Protein AF-A0AAU9LHQ3-F1 (afdb_monomer_lite)

Structure (mmCIF, N/CA/C/O backbone):
data_AF-A0AAU9LHQ3-F1
#
_entry.id   AF-A0AAU9LHQ3-F1
#
loop_
_atom_site.group_PDB
_atom_site.id
_atom_site.type_symbol
_atom_site.label_atom_id
_atom_site.label_alt_id
_atom_site.label_comp_id
_atom_site.label_asym_id
_atom_site.label_entity_id
_atom_site.label_seq_id
_atom_site.pdbx_PDB_ins_code
_atom_site.Cartn_x
_atom_site.Cartn_y
_atom_site.Cartn_z
_atom_site.occupancy
_atom_site.B_iso_or_equiv
_atom_site.auth_seq_id
_atom_site.auth_comp_id
_atom_site.auth_asym_id
_atom_site.auth_atom_id
_atom_site.pdbx_PDB_model_num
ATOM 1 N N . MET A 1 1 ? -13.617 -13.201 -2.221 1.00 74.00 1 MET A N 1
ATOM 2 C CA . MET A 1 1 ? -12.780 -12.880 -1.039 1.00 74.00 1 MET A CA 1
ATOM 3 C C . MET A 1 1 ? -13.568 -12.888 0.263 1.00 74.00 1 MET A C 1
ATOM 5 O O . MET A 1 1 ? -13.198 -13.655 1.134 1.00 74.00 1 MET A O 1
ATOM 9 N N . ARG A 1 2 ? -14.666 -12.134 0.397 1.00 79.12 2 ARG A N 1
ATOM 10 C CA . ARG A 1 2 ? -15.452 -12.050 1.650 1.00 79.12 2 ARG A CA 1
ATOM 11 C C . ARG A 1 2 ? -16.021 -13.373 2.177 1.00 79.12 2 ARG A C 1
ATOM 13 O O . ARG A 1 2 ? -16.150 -13.532 3.378 1.00 79.12 2 ARG A O 1
ATOM 20 N N . ILE A 1 3 ? -16.312 -14.329 1.291 1.00 79.19 3 ILE A N 1
ATOM 21 C CA . ILE A 1 3 ? -16.725 -15.694 1.676 1.00 79.19 3 ILE A CA 1
ATOM 22 C C . ILE A 1 3 ? -15.559 -16.485 2.298 1.00 79.19 3 ILE A C 1
ATOM 24 O O . ILE A 1 3 ? -15.772 -17.372 3.112 1.00 79.19 3 ILE A O 1
ATOM 28 N N . LEU A 1 4 ? -14.321 -16.175 1.902 1.00 79.44 4 LEU A N 1
ATOM 29 C CA . LEU A 1 4 ? -13.123 -16.931 2.279 1.00 79.44 4 LEU A CA 1
ATOM 30 C C . LEU A 1 4 ? -12.410 -16.343 3.498 1.00 79.44 4 LEU A C 1
ATO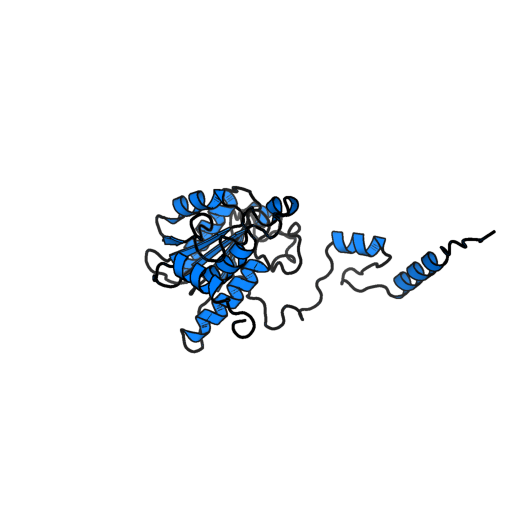M 32 O O . LEU A 1 4 ? -11.716 -17.066 4.204 1.00 79.44 4 LEU A O 1
ATOM 36 N N . ILE A 1 5 ? -12.510 -15.027 3.698 1.00 84.25 5 ILE A N 1
ATOM 37 C CA . ILE A 1 5 ? -11.730 -14.298 4.696 1.00 84.25 5 ILE A CA 1
ATOM 38 C C . ILE A 1 5 ? -12.644 -13.323 5.434 1.00 84.25 5 ILE A C 1
ATOM 40 O O . ILE A 1 5 ? -13.205 -12.408 4.831 1.00 84.25 5 ILE A O 1
ATOM 44 N N . SER A 1 6 ? -12.720 -13.489 6.751 1.00 89.31 6 SER A N 1
ATOM 45 C CA . SER A 1 6 ? -13.418 -12.606 7.684 1.00 89.31 6 SER A CA 1
ATOM 46 C C . SER A 1 6 ? -12.544 -12.357 8.918 1.00 89.31 6 SER A C 1
ATOM 48 O O . SER A 1 6 ? -11.803 -13.260 9.322 1.00 89.31 6 SER A O 1
ATOM 50 N N . PRO A 1 7 ? -12.600 -11.161 9.528 1.00 93.19 7 PRO A N 1
ATOM 51 C CA . PRO A 1 7 ? -11.847 -10.893 10.744 1.00 93.19 7 PRO A CA 1
ATOM 52 C C . PRO A 1 7 ? -12.415 -11.708 11.907 1.00 93.19 7 PRO A C 1
ATOM 54 O O . PRO A 1 7 ? -13.614 -11.984 11.967 1.00 93.19 7 PRO A O 1
ATOM 57 N N . THR A 1 8 ? -11.557 -12.063 12.859 1.00 93.56 8 THR A N 1
ATOM 58 C CA . THR A 1 8 ? -12.021 -12.497 14.181 1.00 93.56 8 THR A CA 1
ATOM 59 C C . THR A 1 8 ? -12.572 -11.298 14.948 1.00 93.56 8 THR A C 1
ATOM 61 O O . THR A 1 8 ? -12.241 -10.152 14.634 1.00 93.56 8 THR A O 1
ATOM 64 N N . GLU A 1 9 ? -13.359 -11.544 15.996 1.00 94.50 9 GLU A N 1
ATOM 65 C CA . GLU A 1 9 ? -13.943 -10.459 16.795 1.00 94.50 9 GLU A CA 1
ATOM 66 C C . GLU A 1 9 ? -12.871 -9.528 17.388 1.00 94.50 9 GLU A C 1
ATOM 68 O O . GLU A 1 9 ? -13.009 -8.312 17.338 1.00 94.50 9 GLU A O 1
ATOM 73 N N . LYS A 1 10 ? -11.733 -10.077 17.834 1.00 93.00 10 LYS A N 1
ATOM 74 C CA . LYS A 1 10 ? -10.612 -9.282 18.369 1.00 93.00 10 LYS A CA 1
ATOM 75 C C . LYS A 1 10 ? -10.002 -8.345 17.325 1.00 93.00 10 LYS A C 1
ATOM 77 O O . LYS A 1 10 ? -9.692 -7.196 17.614 1.00 93.00 10 LYS A O 1
ATOM 82 N N . VAL A 1 11 ? -9.830 -8.836 16.096 1.00 94.62 11 VAL A N 1
ATOM 83 C CA . VAL A 1 11 ? -9.301 -8.023 14.991 1.00 94.62 11 VAL A CA 1
ATOM 84 C C . VAL A 1 11 ? -10.312 -6.956 14.591 1.00 94.62 11 VAL A C 1
ATOM 86 O O . VAL A 1 11 ? -9.932 -5.815 14.352 1.00 94.62 11 VAL A O 1
ATOM 89 N N . LYS A 1 12 ? -11.602 -7.301 14.569 1.00 94.88 12 LYS A N 1
ATOM 90 C CA . LYS A 1 12 ? -12.681 -6.351 14.301 1.00 94.88 12 LYS A CA 1
ATOM 91 C C . LYS A 1 12 ? -12.703 -5.217 15.333 1.00 94.88 12 LYS A C 1
ATOM 93 O O . LYS A 1 12 ? -12.728 -4.062 14.931 1.00 94.88 12 LYS A O 1
ATOM 98 N N . GLN A 1 13 ? -12.586 -5.529 16.624 1.00 94.69 13 GLN A N 1
ATOM 99 C CA . GLN A 1 13 ? -12.497 -4.525 17.691 1.00 94.69 13 GLN A CA 1
ATOM 100 C C . GLN A 1 13 ? -11.295 -3.589 17.521 1.00 94.69 13 GLN A C 1
ATOM 102 O O . GLN A 1 13 ? -11.429 -2.385 17.712 1.00 94.69 13 GLN A O 1
ATOM 107 N N . ALA A 1 14 ? -10.128 -4.117 17.136 1.00 95.62 14 ALA A N 1
ATOM 108 C CA . ALA A 1 14 ? -8.959 -3.288 16.845 1.00 95.62 14 ALA A CA 1
ATOM 109 C C . ALA A 1 14 ? -9.191 -2.364 15.637 1.00 95.62 14 ALA A C 1
ATOM 111 O O . ALA A 1 14 ? -8.841 -1.190 15.685 1.00 95.62 14 ALA A O 1
ATOM 112 N N . VAL A 1 15 ? -9.832 -2.858 14.572 1.00 96.38 15 VAL A N 1
ATOM 113 C CA . VAL A 1 15 ? -10.211 -2.027 13.416 1.00 96.38 15 VAL A CA 1
ATOM 114 C C . VAL A 1 15 ? -11.197 -0.928 13.825 1.00 96.38 15 VAL A C 1
ATOM 116 O O . VAL A 1 15 ? -11.005 0.230 13.463 1.00 96.38 15 VAL A O 1
ATOM 119 N N . ASP A 1 16 ? -12.227 -1.270 14.598 1.00 94.62 16 ASP A N 1
ATOM 120 C CA . ASP A 1 16 ? -13.250 -0.319 15.038 1.00 94.62 16 ASP A CA 1
ATOM 121 C C . ASP A 1 16 ? -12.669 0.736 16.001 1.00 94.62 16 ASP A C 1
ATOM 123 O O . ASP A 1 16 ? -13.046 1.907 15.922 1.00 94.62 16 ASP A O 1
ATOM 127 N N . PHE A 1 17 ? -11.690 0.359 16.836 1.00 94.38 17 PHE A N 1
ATOM 128 C CA . PHE A 1 17 ? -10.902 1.290 17.653 1.00 94.38 17 PHE A CA 1
ATOM 129 C C . PHE A 1 17 ? -10.194 2.340 16.791 1.00 94.38 17 PHE A C 1
ATOM 131 O O . PHE A 1 17 ? -10.325 3.532 17.057 1.00 94.38 17 PHE A O 1
ATOM 138 N N . VAL A 1 18 ? -9.503 1.920 15.724 1.00 94.81 18 VAL A N 1
ATOM 139 C CA . VAL A 1 18 ? -8.784 2.848 14.831 1.00 94.81 18 VAL A CA 1
ATOM 140 C C . VAL A 1 18 ? -9.737 3.791 14.103 1.00 94.81 18 VAL A C 1
ATOM 142 O O . VAL A 1 18 ? -9.422 4.960 13.890 1.00 94.81 18 VAL A O 1
ATOM 145 N N . LEU A 1 19 ? -10.913 3.299 13.717 1.00 93.56 19 LEU A N 1
ATOM 146 C CA . LEU A 1 19 ? -11.906 4.121 13.032 1.00 93.56 19 LEU A CA 1
ATOM 147 C C . LEU A 1 19 ? -12.603 5.113 13.967 1.00 93.56 19 LEU A C 1
ATOM 149 O O . LEU A 1 19 ? -13.133 6.110 13.472 1.00 93.56 19 LEU A O 1
ATOM 153 N N . GLY A 1 20 ? -12.610 4.856 15.280 1.00 89.56 20 GLY A N 1
ATOM 154 C CA . GLY A 1 20 ? -13.188 5.741 16.294 1.00 89.56 20 GLY A CA 1
ATOM 155 C C . GLY A 1 20 ? -14.689 5.982 16.110 1.00 89.56 20 GLY A C 1
ATOM 156 O O . GLY A 1 20 ? -15.176 7.069 16.406 1.00 89.56 20 GLY A O 1
ATOM 157 N N . GLY A 1 21 ? -15.415 5.015 15.537 1.00 83.38 21 GLY A N 1
ATOM 158 C CA . GLY A 1 21 ? -16.823 5.176 15.142 1.00 83.38 21 GLY A CA 1
ATOM 159 C C . GLY A 1 21 ? -17.054 6.073 13.915 1.00 83.38 21 GLY A C 1
ATOM 160 O O . GLY A 1 21 ? -18.201 6.346 13.567 1.00 83.38 21 GLY A O 1
ATOM 161 N N . GLY A 1 22 ? -15.987 6.535 13.256 1.00 84.62 22 GLY A N 1
ATOM 162 C CA . GLY A 1 22 ? -16.057 7.301 12.014 1.00 84.62 22 GLY A CA 1
ATOM 163 C C . GLY A 1 22 ? -16.346 6.441 10.778 1.00 84.62 22 GLY A C 1
ATOM 164 O O . GLY A 1 22 ? -16.440 5.217 10.842 1.00 84.62 22 GLY A O 1
ATOM 165 N N . LEU A 1 23 ? -16.459 7.102 9.623 1.00 89.56 23 LEU A N 1
ATOM 166 C CA . LEU A 1 23 ? -16.737 6.453 8.336 1.00 89.56 23 LEU A CA 1
ATOM 167 C C . LEU A 1 23 ? -15.568 5.589 7.849 1.00 89.56 23 LEU A C 1
ATOM 169 O O . LEU A 1 23 ? -14.408 5.925 8.073 1.00 89.56 23 LEU A O 1
ATOM 173 N N . ASP A 1 24 ? -15.861 4.528 7.105 1.00 93.50 24 ASP A N 1
ATOM 174 C CA . ASP A 1 24 ? -14.820 3.757 6.423 1.00 93.50 24 ASP A CA 1
ATOM 175 C C . ASP A 1 24 ? -13.964 4.650 5.498 1.00 93.50 24 ASP A C 1
ATOM 177 O O . ASP A 1 24 ? -14.480 5.618 4.927 1.00 93.50 24 ASP A O 1
ATOM 181 N N . PRO A 1 25 ? -12.663 4.343 5.337 1.00 95.25 25 PRO A N 1
ATOM 182 C CA . PRO A 1 25 ? -11.758 5.145 4.526 1.00 95.25 25 PRO A CA 1
ATOM 183 C C . PRO A 1 25 ? -12.156 5.161 3.046 1.00 95.25 25 PRO A C 1
ATOM 185 O O . PRO A 1 25 ? -12.662 4.181 2.497 1.00 95.25 25 PRO A O 1
ATOM 188 N N . ASP A 1 26 ? -11.863 6.262 2.361 1.00 94.94 26 ASP A N 1
ATOM 189 C CA . ASP A 1 26 ? -12.068 6.366 0.916 1.00 94.94 26 ASP A CA 1
ATOM 190 C C . ASP A 1 26 ? -10.939 5.659 0.162 1.00 94.94 26 ASP A C 1
ATOM 192 O O . ASP A 1 26 ? -11.180 4.910 -0.790 1.00 94.94 26 ASP A O 1
ATOM 196 N N . ILE A 1 27 ? -9.700 5.884 0.610 1.00 96.75 27 ILE A N 1
ATOM 197 C CA . ILE A 1 27 ? -8.480 5.396 -0.030 1.00 96.75 27 ILE A CA 1
ATOM 198 C C . ILE A 1 27 ? -7.641 4.610 0.975 1.00 96.75 27 ILE A C 1
ATOM 200 O O . ILE A 1 27 ? -7.496 4.992 2.132 1.00 96.75 27 ILE A O 1
ATOM 204 N N . THR A 1 28 ? -7.000 3.552 0.497 1.00 98.19 28 THR A N 1
ATOM 205 C CA . THR A 1 28 ? -5.855 2.939 1.172 1.00 98.19 28 THR A CA 1
ATOM 206 C C . THR A 1 28 ? -4.578 3.265 0.416 1.00 98.19 28 THR A C 1
ATOM 208 O O . THR A 1 28 ? -4.484 3.042 -0.792 1.00 98.19 28 THR A O 1
ATOM 211 N N . LEU A 1 29 ? -3.556 3.701 1.145 1.00 98.19 29 LEU A N 1
ATOM 212 C CA . LEU A 1 29 ? -2.181 3.792 0.684 1.00 98.19 29 LEU A CA 1
ATOM 213 C C . LEU A 1 29 ? -1.341 2.736 1.407 1.00 98.19 29 LEU A C 1
ATOM 215 O O . LEU A 1 29 ? -1.041 2.848 2.593 1.00 98.19 29 LEU A O 1
ATOM 219 N N . HIS A 1 30 ? -0.918 1.717 0.670 1.00 97.62 30 HIS A N 1
ATOM 220 C CA . HIS A 1 30 ? 0.039 0.733 1.153 1.00 97.62 30 HIS A CA 1
ATOM 221 C C . HIS A 1 30 ? 1.441 1.066 0.634 1.00 97.62 30 HIS A C 1
ATOM 223 O O . HIS A 1 30 ? 1.670 1.109 -0.579 1.00 97.62 30 HIS A O 1
ATOM 229 N N . MET A 1 31 ? 2.399 1.238 1.543 1.00 96.00 31 MET A N 1
ATOM 230 C CA . MET A 1 31 ? 3.786 1.566 1.228 1.00 96.00 31 MET A CA 1
ATOM 231 C C . MET A 1 31 ? 4.744 0.466 1.689 1.00 96.00 31 MET A C 1
ATOM 233 O O . MET A 1 31 ? 5.026 0.311 2.872 1.00 96.00 31 MET A O 1
ATOM 237 N N . ARG A 1 32 ? 5.306 -0.280 0.731 1.00 92.69 32 ARG A N 1
ATOM 238 C CA . ARG A 1 32 ? 6.354 -1.277 1.001 1.00 92.69 32 ARG A CA 1
ATOM 239 C C . ARG A 1 32 ? 7.730 -0.624 0.930 1.00 92.69 32 ARG A C 1
ATOM 241 O O . ARG A 1 32 ? 8.331 -0.514 -0.144 1.00 92.69 32 ARG A O 1
ATOM 248 N N . MET A 1 33 ? 8.235 -0.182 2.068 1.00 92.06 33 MET A N 1
ATOM 249 C CA . MET A 1 33 ? 9.418 0.665 2.144 1.00 92.06 33 MET A CA 1
ATOM 250 C C . MET A 1 33 ? 10.663 -0.068 2.645 1.00 92.06 33 MET A C 1
ATOM 252 O O . MET A 1 33 ? 11.764 0.430 2.415 1.00 92.06 33 MET A O 1
ATOM 256 N N . LEU A 1 34 ? 10.535 -1.282 3.197 1.00 89.38 34 LEU A N 1
ATOM 257 C CA . LEU A 1 34 ? 11.662 -2.125 3.626 1.00 89.38 34 LEU A CA 1
ATOM 258 C C . LEU A 1 34 ? 12.611 -1.381 4.583 1.00 89.38 34 LEU A C 1
ATOM 260 O O . LEU A 1 34 ? 13.832 -1.412 4.414 1.00 89.38 34 LEU A O 1
ATOM 264 N N . MET A 1 35 ? 12.037 -0.665 5.552 1.00 88.12 35 MET A N 1
ATOM 265 C CA . MET A 1 35 ? 12.735 0.194 6.516 1.00 88.12 35 MET A CA 1
ATOM 266 C C . MET A 1 35 ? 13.478 1.394 5.896 1.00 88.12 35 MET A C 1
ATOM 268 O O . MET A 1 35 ? 14.347 1.985 6.535 1.00 88.12 35 MET A O 1
ATOM 272 N N . ASN A 1 36 ? 13.162 1.770 4.653 1.00 90.06 36 ASN A N 1
ATOM 273 C CA . ASN A 1 36 ? 13.767 2.904 3.953 1.00 90.06 36 ASN A CA 1
ATOM 274 C C . ASN A 1 36 ? 12.851 4.142 3.970 1.00 90.06 36 ASN A C 1
ATOM 276 O O . ASN A 1 36 ? 11.638 4.023 3.847 1.00 90.06 36 ASN A O 1
ATOM 280 N N . ARG A 1 37 ? 13.421 5.351 4.025 1.00 90.44 37 ARG A N 1
ATOM 281 C CA . ARG A 1 37 ? 12.681 6.627 3.936 1.00 90.44 37 ARG A CA 1
ATOM 282 C C . ARG A 1 37 ? 12.864 7.287 2.570 1.00 90.44 37 ARG A C 1
ATOM 284 O O . ARG A 1 37 ? 13.373 8.396 2.439 1.00 90.44 37 ARG A O 1
ATOM 291 N N . SER A 1 38 ? 12.517 6.553 1.517 1.00 93.19 38 SER A N 1
ATOM 292 C CA . SER A 1 38 ? 12.718 7.010 0.143 1.00 93.19 38 SER A CA 1
ATOM 293 C C . SER A 1 38 ? 11.762 8.155 -0.207 1.00 93.19 38 SER A C 1
ATOM 295 O O . SER A 1 38 ? 10.588 7.927 -0.494 1.00 93.19 38 SER A O 1
ATOM 297 N N . VAL A 1 39 ? 12.291 9.382 -0.247 1.00 93.50 39 VAL A N 1
ATOM 298 C CA . VAL A 1 39 ? 11.538 10.602 -0.603 1.00 93.50 39 VAL A CA 1
ATOM 299 C C . VAL A 1 39 ? 10.877 10.481 -1.976 1.00 93.50 39 VAL A C 1
ATOM 301 O O . VAL A 1 39 ? 9.720 10.845 -2.149 1.00 93.50 39 VAL A O 1
ATOM 304 N N . ARG A 1 40 ? 11.583 9.905 -2.956 1.00 93.94 40 ARG A N 1
ATOM 305 C CA . ARG A 1 40 ? 11.056 9.705 -4.315 1.00 93.94 40 ARG A CA 1
ATOM 306 C C . ARG A 1 40 ? 9.845 8.766 -4.338 1.00 93.94 40 ARG A C 1
ATOM 308 O O . ARG A 1 40 ? 8.899 9.029 -5.073 1.00 93.94 40 ARG A O 1
ATOM 315 N N . ALA A 1 41 ? 9.854 7.704 -3.531 1.00 95.00 41 ALA A N 1
ATOM 316 C CA . ALA A 1 41 ? 8.722 6.787 -3.420 1.00 95.00 41 ALA A CA 1
ATOM 317 C C . ALA A 1 41 ? 7.511 7.456 -2.759 1.00 95.00 41 ALA A C 1
ATOM 319 O O . ALA A 1 41 ? 6.389 7.270 -3.226 1.00 95.00 41 ALA A O 1
ATOM 320 N N . LEU A 1 42 ? 7.738 8.267 -1.719 1.00 96.00 42 LEU A N 1
ATOM 321 C CA . LEU A 1 42 ? 6.682 9.058 -1.086 1.00 96.00 42 LEU A CA 1
ATOM 322 C C . LEU A 1 42 ? 6.085 10.080 -2.059 1.00 96.00 42 LEU A C 1
ATOM 324 O O . LEU A 1 42 ? 4.868 10.142 -2.197 1.00 96.00 42 LEU A O 1
ATOM 328 N N . GLN A 1 43 ? 6.924 10.811 -2.794 1.00 95.75 43 GLN A N 1
ATOM 329 C CA . GLN A 1 43 ? 6.470 11.776 -3.794 1.00 95.75 43 GLN A CA 1
ATOM 330 C C . GLN A 1 43 ? 5.652 11.102 -4.904 1.00 95.75 43 GLN A C 1
ATOM 332 O O . GLN A 1 43 ? 4.561 11.554 -5.237 1.00 95.75 43 GLN A O 1
ATOM 337 N N . ALA A 1 44 ? 6.123 9.970 -5.433 1.00 95.88 44 ALA A N 1
ATOM 338 C CA . ALA A 1 44 ? 5.369 9.214 -6.429 1.00 95.88 44 ALA A CA 1
ATOM 339 C C . ALA A 1 44 ? 4.012 8.734 -5.879 1.00 95.88 44 ALA A C 1
ATOM 341 O O . ALA A 1 44 ? 3.012 8.724 -6.604 1.00 95.88 44 ALA A O 1
ATOM 342 N N . ALA A 1 45 ? 3.949 8.313 -4.611 1.00 97.00 45 ALA A N 1
ATOM 343 C CA . ALA A 1 45 ? 2.704 7.904 -3.964 1.00 97.00 45 ALA A CA 1
ATOM 344 C C . ALA A 1 45 ? 1.744 9.087 -3.765 1.00 97.00 45 ALA A C 1
ATOM 346 O O . ALA A 1 45 ? 0.547 8.949 -4.022 1.00 97.00 45 ALA A O 1
ATOM 347 N N . LEU A 1 46 ? 2.269 10.249 -3.375 1.00 96.31 46 LEU A N 1
ATOM 348 C CA . LEU A 1 46 ? 1.531 11.504 -3.236 1.00 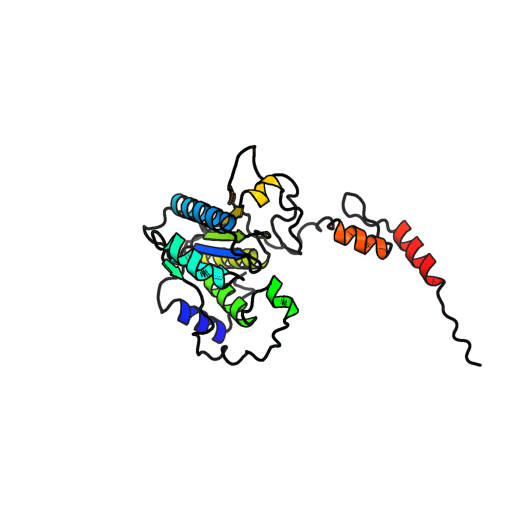96.31 46 LEU A CA 1
ATOM 349 C C . LEU A 1 46 ? 0.878 11.915 -4.560 1.00 96.31 46 LEU A C 1
ATOM 351 O O . LEU A 1 46 ? -0.333 12.129 -4.623 1.00 96.31 46 LEU A O 1
ATOM 355 N N . ASP A 1 47 ? 1.665 11.952 -5.635 1.00 95.75 47 ASP A N 1
ATOM 356 C CA . ASP A 1 47 ? 1.196 12.342 -6.966 1.00 95.75 47 ASP A CA 1
ATOM 357 C C . ASP A 1 47 ? 0.162 11.348 -7.510 1.00 95.75 47 ASP A C 1
ATOM 359 O O . ASP A 1 47 ? -0.863 11.743 -8.071 1.00 95.75 47 ASP A O 1
ATOM 363 N N . CYS A 1 48 ? 0.385 10.049 -7.282 1.00 96.44 48 CYS A N 1
ATOM 364 C CA . CYS A 1 48 ? -0.581 9.016 -7.638 1.00 96.44 48 CYS A CA 1
ATOM 365 C C . CYS A 1 48 ? -1.890 9.177 -6.854 1.00 96.44 48 CYS A C 1
ATOM 367 O O . CYS A 1 48 ? -2.960 9.131 -7.452 1.00 96.44 48 CYS A O 1
ATOM 369 N N . THR A 1 49 ? -1.823 9.458 -5.551 1.00 96.38 49 THR A N 1
ATOM 370 C CA . THR A 1 49 ? -3.017 9.672 -4.718 1.00 96.38 49 THR A CA 1
ATOM 371 C C . THR A 1 49 ? -3.828 10.869 -5.196 1.00 96.38 49 THR A C 1
ATOM 373 O O . THR A 1 49 ? -5.034 10.743 -5.386 1.00 96.38 49 THR A O 1
ATOM 376 N N . ARG A 1 50 ? -3.181 12.003 -5.492 1.00 94.81 50 ARG A N 1
ATOM 377 C CA . ARG A 1 50 ? -3.865 13.183 -6.047 1.00 94.81 50 ARG A CA 1
ATOM 378 C C . ARG A 1 50 ? -4.563 12.871 -7.369 1.00 94.81 50 ARG A C 1
ATOM 380 O O . ARG A 1 50 ? -5.715 13.253 -7.554 1.00 94.81 50 ARG A O 1
ATOM 387 N N . LYS A 1 51 ? -3.899 12.131 -8.262 1.00 93.75 51 LYS A N 1
ATOM 388 C CA . LYS A 1 51 ? -4.490 11.697 -9.535 1.00 93.75 51 LYS A CA 1
ATOM 389 C C . LYS A 1 51 ? -5.708 10.794 -9.321 1.00 93.75 51 LYS A C 1
ATOM 391 O O . LYS A 1 51 ? -6.718 10.954 -9.999 1.00 93.75 51 LYS A O 1
ATOM 396 N N . VAL A 1 52 ? -5.630 9.863 -8.371 1.00 93.44 52 VAL A N 1
ATOM 397 C CA . VAL A 1 52 ? -6.749 8.980 -8.011 1.00 93.44 52 VAL A CA 1
ATOM 398 C C . VAL A 1 52 ? -7.920 9.783 -7.450 1.00 93.44 52 VAL A C 1
ATOM 400 O O . VAL A 1 52 ? -9.045 9.585 -7.896 1.00 93.44 52 VAL A O 1
ATOM 403 N N . MET A 1 53 ? -7.666 10.732 -6.546 1.00 91.94 53 MET A N 1
ATOM 404 C CA . MET A 1 53 ? -8.701 11.607 -5.987 1.00 91.94 53 MET A CA 1
ATOM 405 C C . MET A 1 53 ? -9.417 12.427 -7.062 1.00 91.94 53 MET A C 1
ATOM 407 O O . MET A 1 53 ? -10.642 12.509 -7.046 1.00 91.94 53 MET A O 1
ATOM 411 N N . GLN A 1 54 ? -8.663 12.996 -8.008 1.00 90.56 54 GLN A N 1
ATOM 412 C CA . GLN A 1 54 ? -9.218 13.744 -9.140 1.00 90.56 54 GLN A CA 1
ATOM 413 C C . GLN A 1 54 ? -10.100 12.855 -10.024 1.00 90.56 54 GLN A C 1
ATOM 415 O O . GLN A 1 54 ? -11.216 13.239 -10.363 1.00 90.56 54 GLN A O 1
ATOM 420 N N . ASN A 1 55 ? -9.628 11.651 -10.357 1.00 87.19 55 ASN A N 1
ATOM 421 C CA . ASN A 1 55 ? -10.367 10.712 -11.203 1.00 87.19 55 ASN A CA 1
ATOM 422 C C . ASN A 1 55 ? -11.639 10.180 -10.530 1.00 87.19 55 ASN A C 1
ATOM 424 O O . ASN A 1 55 ? -12.653 10.002 -11.196 1.00 87.19 55 ASN A O 1
ATOM 428 N N . ALA A 1 56 ? -11.581 9.924 -9.223 1.00 85.00 56 ALA A N 1
ATOM 429 C CA . ALA A 1 56 ? -12.706 9.425 -8.437 1.00 85.00 56 ALA A CA 1
ATOM 430 C C . ALA A 1 56 ? -13.640 10.542 -7.932 1.00 85.00 56 ALA A C 1
ATOM 432 O O . ALA A 1 56 ? -14.611 10.241 -7.243 1.00 85.00 56 ALA A O 1
ATOM 433 N N . GLN A 1 57 ? -13.354 11.812 -8.260 1.00 86.38 57 GLN A N 1
ATOM 434 C CA . GLN A 1 57 ? -14.126 12.989 -7.834 1.00 86.38 57 GLN A CA 1
ATOM 435 C C . GLN A 1 57 ? -14.395 13.010 -6.320 1.00 86.38 57 GLN A C 1
ATOM 437 O O . GLN A 1 57 ? -15.498 13.316 -5.867 1.00 86.38 57 GLN A O 1
ATOM 442 N N . LEU A 1 58 ? -13.384 12.645 -5.525 1.00 84.62 58 LEU A N 1
ATOM 443 C CA . LEU A 1 58 ? -13.528 12.602 -4.071 1.00 84.62 58 LEU A CA 1
ATOM 444 C C . LEU A 1 58 ? -13.696 14.009 -3.495 1.00 84.62 58 LEU A C 1
ATOM 446 O O . LEU A 1 58 ? -13.223 14.994 -4.067 1.00 84.62 58 LEU A O 1
ATOM 450 N N . GLY A 1 59 ? -14.371 14.086 -2.344 1.00 78.69 59 GLY A N 1
ATOM 451 C CA . GLY A 1 59 ? -14.556 15.333 -1.606 1.00 78.69 59 GLY A CA 1
ATOM 452 C C . GLY A 1 59 ? -13.231 15.997 -1.214 1.00 78.69 59 GLY A C 1
ATOM 453 O O . GLY A 1 59 ? -12.146 15.451 -1.399 1.00 78.69 59 GLY A O 1
ATOM 454 N N . SER A 1 60 ? -13.315 17.189 -0.625 1.00 79.06 60 SER A N 1
ATOM 455 C CA . SER A 1 60 ? -12.150 18.046 -0.369 1.00 79.06 60 SER A CA 1
ATOM 456 C C . SER A 1 60 ? -11.108 17.471 0.600 1.00 79.06 60 SER A C 1
ATOM 458 O O . SER A 1 60 ? -9.989 17.976 0.629 1.00 79.06 60 SER A O 1
ATOM 460 N N . ARG A 1 61 ? -11.458 16.460 1.409 1.00 92.50 61 ARG A N 1
ATOM 461 C CA . ARG A 1 61 ? -10.555 15.843 2.394 1.00 92.50 61 ARG A CA 1
ATOM 462 C C . ARG A 1 61 ? -10.922 14.371 2.664 1.00 92.50 61 ARG A C 1
ATOM 464 O O . ARG A 1 61 ? -11.544 14.096 3.687 1.00 92.50 61 ARG A O 1
ATOM 471 N N . PRO A 1 62 ? -10.610 13.428 1.752 1.00 93.81 62 PRO A N 1
ATOM 472 C CA . PRO A 1 62 ? -10.904 12.010 1.952 1.00 93.81 62 PRO A CA 1
ATOM 473 C C . PRO A 1 62 ? -10.144 11.428 3.143 1.00 93.81 62 PRO A C 1
ATOM 475 O O . PRO A 1 62 ? -9.046 11.884 3.483 1.00 93.81 62 PRO A O 1
ATOM 478 N N . ARG A 1 63 ? -10.699 10.360 3.719 1.00 95.56 63 ARG A N 1
ATOM 479 C CA . ARG A 1 63 ? -9.997 9.543 4.714 1.00 95.56 63 ARG A CA 1
ATOM 480 C C . ARG A 1 63 ? -9.075 8.560 3.998 1.00 95.56 63 ARG A C 1
ATOM 482 O O . ARG A 1 63 ? -9.519 7.783 3.149 1.00 95.56 63 ARG A O 1
ATOM 489 N N . LEU A 1 64 ? -7.793 8.592 4.340 1.00 96.62 64 LEU A N 1
ATOM 490 C CA . LEU A 1 64 ? -6.748 7.757 3.762 1.00 96.62 64 LEU A CA 1
ATOM 491 C C . LEU A 1 64 ? -6.144 6.863 4.841 1.00 96.62 64 LEU A C 1
ATOM 493 O O . LEU A 1 64 ? -5.524 7.360 5.776 1.00 96.62 64 LEU A O 1
ATOM 497 N N . VAL A 1 65 ? -6.269 5.545 4.697 1.00 97.88 65 VAL A N 1
ATOM 498 C CA . VAL A 1 65 ? -5.560 4.596 5.566 1.00 97.88 65 VAL A CA 1
ATOM 499 C C . VAL A 1 65 ? -4.144 4.375 5.050 1.00 97.88 65 VAL A C 1
ATOM 501 O O . VAL A 1 65 ? -3.951 4.017 3.888 1.00 97.88 65 VAL A O 1
ATOM 504 N N . LEU A 1 66 ? -3.153 4.551 5.922 1.00 97.75 66 LEU A N 1
ATOM 505 C CA . LEU A 1 66 ? -1.754 4.238 5.659 1.00 97.75 66 LEU A CA 1
ATOM 506 C C . LEU A 1 66 ? -1.376 2.886 6.272 1.00 97.75 66 LEU A C 1
ATOM 508 O O . LEU A 1 66 ? -1.397 2.717 7.493 1.00 97.75 66 LEU A O 1
ATOM 512 N N . VAL A 1 67 ? -0.907 1.974 5.421 1.00 97.25 67 VAL A N 1
ATOM 513 C CA . VAL A 1 67 ? -0.257 0.723 5.834 1.00 97.25 67 VAL A CA 1
ATOM 514 C C . VAL A 1 67 ? 1.184 0.721 5.345 1.00 97.25 67 VAL A C 1
ATOM 516 O O . VAL A 1 67 ? 1.441 0.887 4.153 1.00 97.25 67 VAL A O 1
ATOM 519 N N . SER A 1 68 ? 2.141 0.521 6.246 1.00 94.94 68 SER A N 1
ATOM 520 C CA . SER A 1 68 ? 3.567 0.548 5.918 1.00 94.94 68 SER A CA 1
ATOM 521 C C . SER A 1 68 ? 4.348 -0.411 6.803 1.00 94.94 68 SER A C 1
ATOM 523 O O . SER A 1 68 ? 4.087 -0.526 7.993 1.00 94.94 68 SER A O 1
ATOM 525 N N . ASP A 1 69 ? 5.366 -1.051 6.232 1.00 91.56 69 ASP A N 1
ATOM 526 C CA . ASP A 1 69 ? 6.344 -1.842 6.990 1.00 91.56 69 ASP A CA 1
ATOM 527 C C . ASP A 1 69 ? 7.426 -0.976 7.659 1.00 91.56 69 ASP A C 1
ATOM 529 O O . ASP A 1 69 ? 8.335 -1.498 8.297 1.00 91.56 69 ASP A O 1
ATOM 533 N N . THR A 1 70 ? 7.363 0.344 7.480 1.00 92.88 70 THR A N 1
ATOM 534 C CA . THR A 1 70 ? 8.370 1.304 7.937 1.00 92.88 70 THR A CA 1
ATOM 535 C C . THR A 1 70 ? 7.710 2.354 8.832 1.00 92.88 70 THR A C 1
ATOM 537 O O . THR A 1 70 ? 7.149 3.316 8.303 1.00 92.88 70 THR A O 1
ATOM 540 N N . PRO A 1 71 ? 7.780 2.209 10.171 1.00 90.88 71 PRO A N 1
ATOM 541 C CA . PRO A 1 71 ? 7.103 3.115 11.107 1.00 90.88 71 PRO A CA 1
ATOM 542 C C . PRO A 1 71 ? 7.553 4.574 10.989 1.00 90.88 71 PRO A C 1
ATOM 544 O O . PRO A 1 71 ? 6.743 5.492 11.049 1.00 90.88 71 PRO A O 1
ATOM 547 N N . SER A 1 72 ? 8.840 4.804 10.717 1.00 91.19 72 SER A N 1
ATOM 548 C CA . SER A 1 72 ? 9.399 6.153 10.556 1.00 91.19 72 SER A CA 1
ATOM 549 C C . SER A 1 72 ? 8.859 6.925 9.346 1.00 91.19 72 SER A C 1
ATOM 551 O O . SER A 1 72 ? 9.132 8.114 9.225 1.00 91.19 72 SER A O 1
ATOM 553 N N . LEU A 1 73 ? 8.100 6.272 8.458 1.00 93.06 73 LEU A N 1
ATOM 554 C CA . LEU A 1 73 ? 7.423 6.901 7.324 1.00 93.06 73 LEU A CA 1
ATOM 555 C C . LEU A 1 73 ? 6.094 7.565 7.719 1.00 93.06 73 LEU A C 1
ATOM 557 O O . LEU A 1 73 ? 5.619 8.431 6.992 1.00 93.06 73 LEU A O 1
ATOM 561 N N . VAL A 1 74 ? 5.472 7.148 8.827 1.00 93.62 74 VAL A N 1
ATOM 562 C CA . VAL A 1 74 ? 4.103 7.557 9.185 1.00 93.62 74 VAL A CA 1
ATOM 563 C C . VAL A 1 74 ? 3.994 9.075 9.309 1.00 93.62 74 VAL A C 1
ATOM 565 O O . VAL A 1 74 ? 3.115 9.674 8.694 1.00 93.62 74 VAL A O 1
ATOM 568 N N . GLU A 1 75 ? 4.927 9.703 10.025 1.00 93.81 75 GLU A N 1
ATOM 569 C CA . GLU A 1 75 ? 4.946 11.160 10.189 1.00 93.81 75 GLU A CA 1
ATOM 570 C C . GLU A 1 75 ? 5.252 11.894 8.877 1.00 93.81 75 GLU A C 1
ATOM 572 O O . GLU A 1 75 ? 4.618 12.904 8.575 1.00 93.81 75 GLU A O 1
ATOM 577 N N . ASP A 1 76 ? 6.135 11.347 8.033 1.00 94.81 76 ASP A N 1
ATOM 578 C CA . ASP A 1 76 ? 6.407 11.920 6.710 1.00 94.81 76 ASP A CA 1
ATOM 579 C C . ASP A 1 76 ? 5.140 11.921 5.839 1.00 94.81 76 ASP A C 1
ATOM 581 O O . ASP A 1 76 ? 4.834 12.915 5.179 1.00 94.81 76 ASP A O 1
ATOM 585 N N . VAL A 1 77 ? 4.376 10.824 5.841 1.00 95.69 77 VAL A N 1
ATOM 586 C CA . VAL A 1 77 ? 3.108 10.735 5.101 1.00 95.69 77 VAL A CA 1
ATOM 587 C C . VAL A 1 77 ? 2.082 11.699 5.682 1.00 95.69 77 VAL A C 1
ATOM 589 O O . VAL A 1 77 ? 1.505 12.466 4.919 1.00 95.69 77 VAL A O 1
ATOM 592 N N . LYS A 1 78 ? 1.879 11.720 7.005 1.00 95.19 78 LYS A N 1
ATOM 593 C CA . LYS A 1 78 ? 0.937 12.654 7.641 1.00 95.19 78 LYS A CA 1
ATOM 594 C C . LYS A 1 78 ? 1.221 14.094 7.215 1.00 95.19 78 LYS A C 1
ATOM 596 O O . LYS A 1 78 ? 0.335 14.741 6.669 1.00 95.19 78 LYS A O 1
ATOM 601 N N . LEU A 1 79 ? 2.467 14.555 7.346 1.00 94.88 79 LEU A N 1
ATOM 602 C CA . LEU A 1 79 ? 2.858 15.923 6.990 1.00 94.88 79 LEU A CA 1
ATOM 603 C C . LEU A 1 79 ? 2.618 16.257 5.509 1.00 94.88 79 LEU A C 1
ATOM 605 O O . LEU A 1 79 ? 2.170 17.354 5.186 1.00 94.88 79 LEU A O 1
ATOM 609 N N . ASN A 1 80 ? 2.900 15.325 4.593 1.00 95.38 80 ASN A N 1
ATOM 610 C CA . ASN A 1 80 ? 2.754 15.578 3.155 1.00 95.38 80 ASN A CA 1
ATOM 611 C C . ASN A 1 80 ? 1.294 15.516 2.668 1.00 95.38 80 ASN A C 1
ATOM 613 O O . ASN A 1 80 ? 0.963 16.118 1.643 1.00 95.38 80 ASN A O 1
ATOM 617 N N . PHE A 1 81 ? 0.428 14.790 3.378 1.00 95.25 81 PHE A N 1
ATOM 618 C CA . PHE A 1 81 ? -0.961 14.551 2.979 1.00 95.25 81 PHE A CA 1
ATOM 619 C C . PHE A 1 81 ? -1.974 15.408 3.754 1.00 95.25 81 PHE A C 1
ATOM 621 O O . PHE A 1 81 ? -3.072 15.617 3.245 1.00 95.25 81 PHE A O 1
ATOM 628 N N . ASP A 1 82 ? -1.612 15.967 4.916 1.00 92.62 82 ASP A N 1
ATOM 629 C CA . ASP A 1 82 ? -2.520 16.721 5.804 1.00 92.62 82 ASP A CA 1
ATOM 630 C C . ASP A 1 82 ? -3.251 17.885 5.110 1.00 92.62 82 ASP A C 1
ATOM 632 O O . ASP A 1 82 ? -4.401 18.198 5.419 1.00 92.62 82 ASP A O 1
ATOM 636 N N . SER A 1 83 ? -2.615 18.489 4.103 1.00 91.38 83 SER A N 1
ATOM 637 C CA . SER A 1 83 ? -3.220 19.569 3.314 1.00 91.38 83 SER A CA 1
ATOM 638 C C . SER A 1 83 ? -4.462 19.153 2.513 1.00 91.38 83 SER A C 1
ATOM 640 O O . SER A 1 83 ? -5.249 20.025 2.150 1.00 91.38 83 SER A O 1
ATOM 642 N N . PHE A 1 84 ? -4.657 17.860 2.221 1.00 93.00 84 PHE A N 1
ATOM 643 C CA . PHE A 1 84 ? -5.764 17.399 1.373 1.00 93.00 84 PHE A CA 1
ATOM 644 C C . PHE A 1 84 ? -6.380 16.050 1.763 1.00 93.00 84 PHE A C 1
ATOM 646 O O . PHE A 1 84 ? -7.333 15.641 1.112 1.00 93.00 84 PHE A O 1
ATOM 653 N N . ALA A 1 85 ? -5.887 15.343 2.779 1.00 95.31 85 ALA A N 1
ATOM 654 C CA . ALA A 1 85 ? -6.459 14.077 3.236 1.00 95.31 85 ALA A CA 1
ATOM 655 C C . ALA A 1 85 ? -6.328 13.919 4.758 1.00 95.31 85 ALA A C 1
ATOM 657 O O . ALA A 1 85 ? -5.380 14.404 5.373 1.00 95.31 85 ALA A O 1
ATOM 658 N N . GLU A 1 86 ? -7.277 13.218 5.374 1.00 95.56 86 GLU A N 1
ATOM 659 C CA . GLU A 1 86 ? -7.163 12.754 6.759 1.00 95.56 86 GLU A CA 1
ATOM 660 C C . GLU A 1 86 ? -6.424 11.412 6.764 1.00 95.56 86 GLU A C 1
ATOM 662 O O . GLU A 1 86 ? -6.957 10.410 6.290 1.00 95.56 86 GLU A O 1
ATOM 667 N N . VAL A 1 87 ? -5.191 11.384 7.277 1.00 96.06 87 VAL A N 1
ATOM 668 C CA . VAL A 1 87 ? -4.392 10.153 7.332 1.00 96.06 87 VAL A CA 1
ATOM 669 C C . VAL A 1 87 ? -4.702 9.378 8.608 1.00 96.06 87 VAL A C 1
ATOM 671 O O . VAL A 1 87 ? -4.420 9.839 9.712 1.00 96.06 87 VAL A O 1
ATOM 674 N N . VAL A 1 88 ? -5.218 8.166 8.439 1.00 95.56 88 VAL A N 1
ATOM 675 C CA . VAL A 1 88 ? -5.492 7.201 9.503 1.00 95.56 88 VAL A CA 1
ATOM 676 C C . VAL A 1 88 ? -4.426 6.108 9.460 1.00 95.56 88 VAL A C 1
ATOM 678 O O . VAL A 1 88 ? -4.106 5.570 8.401 1.00 95.56 88 VAL A O 1
ATOM 681 N N . HIS A 1 89 ? -3.864 5.763 10.610 1.00 95.38 89 HIS A N 1
ATOM 682 C CA . HIS A 1 89 ? -2.879 4.695 10.751 1.00 95.38 89 HIS A CA 1
ATOM 683 C C . HIS A 1 89 ? -3.153 3.936 12.046 1.00 95.38 89 HIS A C 1
ATOM 685 O O . HIS A 1 89 ? -3.532 4.549 13.045 1.00 95.38 89 HIS A O 1
ATOM 691 N N . PHE A 1 90 ? -2.958 2.619 12.031 1.00 95.69 90 PHE A N 1
ATOM 692 C CA . PHE A 1 90 ? -3.059 1.829 13.245 1.00 95.69 90 PHE A CA 1
ATOM 693 C C . PHE A 1 90 ? -1.780 1.950 14.077 1.00 95.69 90 PHE A C 1
ATOM 695 O O . PHE A 1 90 ? -0.787 1.268 13.825 1.00 95.69 90 PHE A O 1
ATOM 702 N N . ASP A 1 91 ? -1.831 2.799 15.098 1.00 92.88 91 ASP A N 1
ATOM 703 C CA . ASP A 1 91 ? -0.813 2.833 16.140 1.00 92.88 91 ASP A CA 1
ATOM 704 C C . ASP A 1 91 ? -1.035 1.672 17.122 1.00 92.88 91 ASP A C 1
ATOM 706 O O . ASP A 1 91 ? -1.815 1.755 18.070 1.00 92.88 91 ASP A O 1
ATOM 710 N N . TYR A 1 92 ? -0.374 0.547 16.853 1.00 90.56 92 TYR A N 1
ATOM 711 C CA . TYR A 1 92 ? -0.515 -0.659 17.667 1.00 90.56 92 TYR A CA 1
ATOM 712 C C . TYR A 1 92 ? 0.085 -0.513 19.073 1.00 90.56 92 TYR A C 1
ATOM 714 O O . TYR A 1 92 ? -0.250 -1.312 19.944 1.00 90.56 92 TYR A O 1
ATOM 722 N N . GLU A 1 93 ? 0.976 0.460 19.301 1.00 89.00 93 GLU A N 1
ATOM 723 C CA . GLU A 1 93 ? 1.623 0.671 20.604 1.00 89.00 93 GLU A CA 1
ATOM 724 C C . GLU A 1 93 ? 0.677 1.346 21.600 1.00 89.00 93 GLU A C 1
ATOM 726 O O . GLU A 1 93 ? 0.775 1.095 22.800 1.00 89.00 93 GLU A O 1
ATOM 731 N N . SER A 1 94 ? -0.278 2.143 21.111 1.00 89.94 94 SER A N 1
ATOM 732 C CA . SER A 1 94 ? -1.334 2.751 21.930 1.00 89.94 94 SER A CA 1
ATOM 733 C C . SER A 1 94 ? -2.592 1.884 22.072 1.00 89.94 94 SER A C 1
ATOM 735 O O . SER A 1 94 ? -3.533 2.273 22.766 1.00 89.94 94 SER A O 1
ATOM 737 N N . TYR A 1 95 ? -2.627 0.698 21.456 1.00 90.19 95 TYR A N 1
ATOM 738 C CA . TYR A 1 95 ? -3.773 -0.206 21.528 1.00 90.19 95 TYR A CA 1
ATOM 739 C C . TYR A 1 95 ? -3.721 -1.121 22.758 1.00 90.19 95 TYR A C 1
ATOM 741 O O . TYR A 1 95 ? -2.892 -2.026 22.838 1.00 90.19 95 TYR A O 1
ATOM 749 N N . ASP A 1 96 ? -4.678 -0.950 23.673 1.00 84.75 96 ASP A N 1
ATOM 750 C CA . ASP A 1 96 ? -4.783 -1.714 24.930 1.00 84.75 96 ASP A CA 1
ATOM 751 C C . ASP A 1 96 ? -5.836 -2.849 24.888 1.00 84.75 96 ASP A C 1
ATOM 753 O O . ASP A 1 96 ? -6.412 -3.247 25.896 1.00 84.75 96 ASP A O 1
ATOM 757 N N . GLY A 1 97 ? -6.152 -3.373 23.699 1.00 83.25 97 GLY A N 1
ATOM 758 C CA . GLY A 1 97 ? -7.095 -4.492 23.563 1.00 83.25 97 GLY A CA 1
ATOM 759 C C . GLY A 1 97 ? -6.440 -5.867 23.709 1.00 83.25 97 GLY A C 1
ATOM 760 O O . GLY A 1 97 ? -5.224 -5.998 23.747 1.00 83.25 97 GLY A O 1
ATOM 761 N N . GLU A 1 98 ? -7.236 -6.939 23.693 1.00 79.31 98 GLU A N 1
ATOM 762 C CA . GLU A 1 98 ? -6.778 -8.316 23.974 1.00 79.31 98 GLU A CA 1
ATOM 763 C C . GLU A 1 98 ? -5.631 -8.846 23.082 1.00 79.31 98 GLU A C 1
ATOM 765 O O . GLU A 1 98 ? -4.997 -9.853 23.410 1.00 79.31 98 GLU A O 1
ATOM 770 N N . LEU A 1 99 ? -5.373 -8.214 21.933 1.00 77.62 99 LEU A N 1
ATOM 771 C CA . LEU A 1 99 ? -4.257 -8.562 21.047 1.00 77.62 99 LEU A CA 1
ATOM 772 C C . LEU A 1 99 ? -2.908 -8.005 21.538 1.00 77.62 99 LEU A C 1
ATOM 774 O O . LEU A 1 99 ? -1.871 -8.573 21.191 1.00 77.62 99 LEU A O 1
ATOM 778 N N . SER A 1 100 ? -2.907 -6.964 22.380 1.00 70.56 100 SER A N 1
ATOM 779 C CA . SER A 1 100 ? -1.698 -6.303 22.902 1.00 70.56 100 SER A CA 1
ATOM 780 C C . SER A 1 100 ? -0.809 -7.262 23.710 1.00 70.56 100 SER A C 1
ATOM 782 O O . SER A 1 100 ? 0.418 -7.190 23.651 1.00 70.56 100 SER A O 1
ATOM 784 N N . GLY A 1 101 ? -1.416 -8.246 24.385 1.00 62.88 101 GLY A N 1
ATOM 785 C CA . GLY A 1 101 ? -0.723 -9.282 25.156 1.00 62.88 101 GLY A CA 1
ATOM 786 C C . GLY A 1 101 ? -0.051 -10.381 24.319 1.00 62.88 101 GLY A C 1
ATOM 787 O O . GLY A 1 101 ? 0.696 -11.193 24.863 1.00 62.88 101 GLY A O 1
ATOM 788 N N . GLN A 1 102 ? -0.263 -10.431 22.995 1.00 63.69 102 GLN A N 1
ATOM 789 C CA . GLN A 1 102 ? 0.291 -11.477 22.116 1.00 63.69 102 GLN A CA 1
ATOM 790 C C . GLN A 1 102 ? 1.729 -11.206 21.632 1.00 63.69 102 GLN A C 1
ATOM 792 O O . GLN A 1 102 ? 2.178 -11.767 20.628 1.00 63.69 102 GLN A O 1
ATOM 797 N N . ASN A 1 103 ? 2.500 -10.412 22.378 1.00 56.00 103 ASN A N 1
ATOM 798 C CA . ASN A 1 103 ? 3.915 -10.124 22.100 1.00 56.00 103 ASN A CA 1
ATOM 799 C C . ASN A 1 103 ? 4.828 -11.371 22.160 1.00 56.00 103 ASN A C 1
ATOM 801 O O . ASN A 1 103 ? 5.987 -11.318 21.751 1.00 56.00 103 ASN A O 1
ATOM 805 N N . GLY A 1 104 ? 4.308 -12.508 22.641 1.00 49.38 104 GLY A N 1
ATOM 806 C CA . GLY A 1 104 ? 5.030 -13.773 22.804 1.00 49.38 104 GLY A CA 1
ATOM 807 C C . GLY A 1 104 ? 5.262 -14.597 21.530 1.00 49.38 104 GLY A C 1
ATOM 808 O O . GLY A 1 104 ? 5.979 -15.595 21.588 1.00 49.38 104 GLY A O 1
ATOM 809 N N . LEU A 1 105 ? 4.710 -14.222 20.367 1.00 52.19 105 LEU A N 1
ATOM 810 C CA . LEU A 1 105 ? 5.001 -14.936 19.118 1.00 52.19 105 LEU A CA 1
ATOM 811 C C . LEU A 1 105 ? 6.361 -14.483 18.563 1.00 52.19 105 LEU A C 1
ATOM 813 O O . LEU A 1 105 ? 6.407 -13.628 17.685 1.00 52.19 105 LEU A O 1
ATOM 817 N N . HIS A 1 106 ? 7.446 -15.036 19.126 1.00 49.09 106 HIS A N 1
ATOM 818 C CA . HIS A 1 106 ? 8.862 -14.813 18.800 1.00 49.09 106 HIS A CA 1
ATOM 819 C C . HIS A 1 106 ? 9.117 -13.750 17.725 1.00 49.09 106 HIS A C 1
ATOM 821 O O . HIS A 1 106 ? 8.986 -14.011 16.522 1.00 49.09 106 HIS A O 1
ATOM 827 N N . ASN A 1 107 ? 9.554 -12.572 18.174 1.00 51.50 107 ASN A N 1
ATOM 828 C CA . ASN A 1 107 ? 10.123 -11.542 17.320 1.00 51.50 107 ASN A CA 1
ATOM 829 C C . ASN A 1 107 ? 11.384 -12.120 16.659 1.00 51.50 107 ASN A C 1
ATOM 831 O O . ASN A 1 107 ? 12.485 -12.126 17.209 1.00 51.50 107 ASN A O 1
ATOM 835 N N . LEU A 1 108 ? 11.205 -12.749 15.502 1.00 55.69 108 LEU A N 1
ATOM 836 C CA . LEU A 1 108 ? 12.295 -13.318 14.734 1.00 55.69 108 LEU A CA 1
ATOM 837 C C . LEU A 1 108 ? 13.045 -12.137 14.120 1.00 55.69 108 LEU A C 1
ATOM 839 O O . LEU A 1 108 ? 12.686 -11.696 13.031 1.00 55.69 108 LEU A O 1
ATOM 843 N N . ASN A 1 109 ? 14.076 -11.640 14.811 1.00 59.34 109 ASN A N 1
ATOM 844 C CA . ASN A 1 109 ? 14.898 -10.479 14.428 1.00 59.34 109 ASN A CA 1
ATOM 845 C C . ASN A 1 109 ? 15.330 -10.473 12.944 1.00 59.34 109 ASN A C 1
ATOM 847 O O . ASN A 1 109 ? 15.557 -9.417 12.356 1.00 59.34 109 ASN A O 1
ATOM 851 N N . PHE A 1 110 ? 15.417 -11.643 12.296 1.00 56.09 110 PHE A N 1
ATOM 852 C CA . PHE A 1 110 ? 15.733 -11.744 10.868 1.00 56.09 110 PHE A CA 1
ATOM 853 C C . PHE A 1 110 ? 14.633 -11.199 9.939 1.00 56.09 110 PHE A C 1
ATOM 855 O O . PHE A 1 110 ? 14.928 -10.819 8.807 1.00 56.09 110 PHE A O 1
ATOM 862 N N . ARG A 1 111 ? 13.370 -11.165 10.384 1.00 65.38 111 ARG A N 1
ATOM 863 C CA . ARG A 1 111 ? 12.223 -10.716 9.583 1.00 65.38 111 ARG A CA 1
ATOM 864 C C . ARG A 1 111 ? 11.950 -9.228 9.698 1.00 65.38 111 ARG A C 1
ATOM 866 O O . ARG A 1 111 ? 11.285 -8.721 8.808 1.00 65.38 111 ARG A O 1
ATOM 873 N N . THR A 1 112 ? 12.503 -8.519 10.681 1.00 75.25 112 THR A N 1
ATOM 874 C CA . THR A 1 112 ? 12.287 -7.071 10.861 1.00 75.25 112 THR A CA 1
ATOM 875 C C . THR A 1 112 ? 12.691 -6.257 9.631 1.00 75.25 112 THR A C 1
ATOM 877 O O . THR A 1 112 ? 12.002 -5.320 9.249 1.00 75.25 112 THR A O 1
ATOM 880 N N . LYS A 1 113 ? 13.768 -6.660 8.943 1.00 74.25 113 LYS A N 1
ATOM 881 C CA . LYS A 1 113 ? 14.216 -6.006 7.698 1.00 74.25 113 LYS A CA 1
ATOM 882 C C . LYS A 1 113 ? 13.259 -6.190 6.523 1.00 74.25 113 LYS A C 1
ATOM 884 O O . LYS A 1 113 ? 13.311 -5.411 5.578 1.00 74.25 113 LYS A O 1
ATOM 889 N N . ASP A 1 114 ? 12.458 -7.249 6.545 1.00 71.81 114 ASP A N 1
ATOM 890 C CA . ASP A 1 114 ? 11.507 -7.536 5.478 1.00 71.81 114 ASP A CA 1
ATOM 891 C C . ASP A 1 114 ? 10.105 -7.087 5.898 1.00 71.81 114 ASP A C 1
ATOM 893 O O . ASP A 1 114 ? 9.461 -6.414 5.128 1.00 71.81 114 ASP A O 1
ATOM 897 N N . TRP A 1 115 ? 9.613 -7.355 7.105 1.00 74.81 115 TRP A N 1
ATOM 898 C CA . TRP A 1 115 ? 8.211 -7.130 7.497 1.00 74.81 115 TRP A CA 1
ATOM 899 C C . TRP A 1 115 ? 7.979 -5.924 8.413 1.00 74.81 115 TRP A C 1
ATOM 901 O O . TRP A 1 115 ? 6.829 -5.633 8.720 1.00 74.81 115 TRP A O 1
ATOM 911 N N . GLY A 1 116 ? 9.035 -5.217 8.814 1.00 84.62 116 GLY A N 1
ATOM 912 C CA . GLY A 1 116 ? 8.952 -4.181 9.838 1.00 84.62 116 GLY A CA 1
ATOM 913 C C . GLY A 1 116 ? 9.020 -4.747 11.263 1.00 84.62 116 GLY A C 1
ATOM 914 O O . GLY A 1 116 ? 9.083 -5.966 11.449 1.00 84.62 116 GLY A O 1
ATOM 915 N N . PRO A 1 117 ? 9.079 -3.873 12.283 1.00 87.00 117 PRO A N 1
ATOM 916 C CA . PRO A 1 117 ? 9.228 -4.274 13.685 1.00 87.00 117 PRO A CA 1
ATOM 917 C C . PRO A 1 117 ? 7.910 -4.671 14.363 1.00 87.00 117 PRO A C 1
ATOM 919 O O . PRO A 1 117 ? 7.949 -5.265 15.439 1.00 87.00 117 PRO A O 1
ATOM 922 N N . ALA A 1 118 ? 6.767 -4.353 13.749 1.00 87.19 118 ALA A N 1
ATOM 923 C CA . ALA A 1 118 ? 5.456 -4.606 14.326 1.00 87.19 118 ALA A CA 1
ATOM 924 C C . ALA A 1 118 ? 5.192 -6.118 14.507 1.00 87.19 118 ALA A C 1
ATOM 926 O O . ALA A 1 118 ? 5.559 -6.926 13.641 1.00 87.19 118 ALA A O 1
ATOM 927 N N . PRO A 1 119 ? 4.520 -6.528 15.599 1.00 86.75 119 PRO A N 1
ATOM 928 C CA . PRO A 1 119 ? 4.059 -7.900 15.766 1.00 86.75 119 PRO A CA 1
ATOM 929 C C . PRO A 1 119 ? 3.182 -8.360 14.596 1.00 86.75 119 PRO A C 1
ATOM 931 O O . PRO A 1 119 ? 2.429 -7.585 14.012 1.00 86.75 119 PRO A O 1
ATOM 934 N N . ARG A 1 120 ? 3.196 -9.661 14.278 1.00 84.06 120 ARG A N 1
ATOM 935 C CA . ARG A 1 120 ? 2.439 -10.187 13.122 1.00 84.06 120 ARG A CA 1
ATOM 936 C C . ARG A 1 120 ? 0.939 -9.927 13.189 1.00 84.06 120 ARG A C 1
ATOM 938 O O . ARG A 1 120 ? 0.304 -9.853 12.143 1.00 84.06 120 ARG A O 1
ATOM 945 N N . TRP A 1 121 ? 0.373 -9.832 14.390 1.00 87.69 121 TRP A N 1
ATOM 946 C CA . TRP A 1 121 ? -1.057 -9.601 14.542 1.00 87.69 121 TRP A CA 1
ATOM 947 C C . TRP A 1 121 ? -1.480 -8.220 14.020 1.00 87.69 121 TRP A C 1
ATOM 949 O O . TRP A 1 121 ? -2.590 -8.087 13.508 1.00 87.69 121 TRP A O 1
ATOM 959 N N . VAL A 1 122 ? -0.569 -7.238 14.046 1.00 91.75 122 VAL A N 1
ATOM 960 C CA . VAL A 1 122 ? -0.775 -5.889 13.499 1.00 91.75 122 VAL A CA 1
ATOM 961 C C . VAL A 1 122 ? -1.076 -5.957 12.006 1.00 91.75 122 VAL A C 1
ATOM 963 O O . VAL A 1 122 ? -2.011 -5.315 11.546 1.00 91.75 122 VAL A O 1
ATOM 966 N N . ALA A 1 123 ? -0.392 -6.836 11.266 1.00 92.00 123 ALA A N 1
ATOM 967 C CA . ALA A 1 123 ? -0.667 -7.041 9.846 1.00 92.00 123 ALA A CA 1
ATOM 968 C C . ALA A 1 123 ? -2.094 -7.558 9.585 1.00 92.00 123 ALA A C 1
ATOM 970 O O . ALA A 1 123 ? -2.656 -7.282 8.534 1.00 92.00 123 ALA A O 1
ATOM 971 N N . PHE A 1 124 ? -2.730 -8.284 10.511 1.00 93.56 124 PHE A N 1
ATOM 972 C CA . PHE A 1 124 ? -4.144 -8.636 10.330 1.00 93.56 124 PHE A CA 1
ATOM 973 C C . PHE A 1 124 ? -5.050 -7.419 10.529 1.00 93.56 124 PHE A C 1
ATOM 975 O O . PHE A 1 124 ? -5.983 -7.234 9.752 1.00 93.56 124 PHE A O 1
ATOM 982 N N . VAL A 1 125 ? -4.767 -6.570 11.520 1.00 96.06 125 VAL A N 1
ATOM 983 C CA . VAL A 1 125 ? -5.536 -5.336 11.744 1.00 96.06 125 VAL A CA 1
ATOM 984 C C . VAL A 1 125 ? -5.386 -4.388 10.557 1.00 96.06 125 VAL A C 1
ATOM 986 O O . VAL A 1 125 ? -6.396 -3.994 9.979 1.00 96.06 125 VAL A O 1
ATOM 989 N N . ASP A 1 126 ? -4.154 -4.121 10.119 1.00 96.88 126 ASP A N 1
ATOM 990 C CA . ASP A 1 126 ? -3.859 -3.324 8.924 1.00 96.88 126 ASP A CA 1
ATOM 991 C C . ASP A 1 126 ? -4.573 -3.873 7.689 1.00 96.88 126 ASP A C 1
ATOM 993 O O . ASP A 1 126 ? -5.157 -3.114 6.919 1.00 96.88 126 ASP A O 1
ATOM 997 N N . PHE A 1 127 ? -4.552 -5.196 7.500 1.00 97.19 127 PHE A N 1
ATOM 998 C CA . PHE A 1 127 ? -5.200 -5.847 6.369 1.00 97.19 127 PHE A CA 1
ATOM 999 C C . PHE A 1 127 ? -6.697 -5.540 6.330 1.00 97.19 127 PHE A C 1
ATOM 1001 O O . PHE A 1 127 ? -7.206 -5.101 5.297 1.00 97.19 127 PHE A O 1
ATOM 1008 N N . PHE A 1 128 ? -7.412 -5.751 7.438 1.00 97.50 128 PHE A N 1
ATOM 1009 C CA . PHE A 1 128 ? -8.858 -5.535 7.477 1.00 97.50 128 PHE A CA 1
ATOM 1010 C C . PHE A 1 128 ? -9.234 -4.054 7.502 1.00 97.50 128 PHE A C 1
ATOM 1012 O O . PHE A 1 128 ? -10.205 -3.692 6.842 1.00 97.50 128 PHE A O 1
ATOM 1019 N N . LEU A 1 129 ? -8.460 -3.205 8.184 1.00 97.69 129 LEU A N 1
ATOM 1020 C CA . LEU A 1 129 ? -8.642 -1.753 8.179 1.00 97.69 129 LEU A CA 1
ATOM 1021 C C . LEU A 1 129 ? -8.500 -1.195 6.758 1.00 97.69 129 LEU A C 1
ATOM 1023 O O . LEU A 1 129 ? -9.395 -0.523 6.253 1.00 97.69 129 LEU A O 1
ATOM 1027 N N . ALA A 1 130 ? -7.408 -1.533 6.073 1.00 97.88 130 ALA A N 1
ATOM 1028 C CA . ALA A 1 130 ? -7.144 -1.077 4.714 1.00 97.88 130 ALA A CA 1
ATOM 1029 C C . ALA A 1 130 ? -8.137 -1.644 3.689 1.00 97.88 130 ALA A C 1
ATOM 1031 O O . ALA A 1 130 ? -8.463 -0.989 2.696 1.00 97.88 130 ALA A O 1
ATOM 1032 N N . SER A 1 131 ? -8.648 -2.852 3.934 1.00 96.69 131 SER A N 1
ATOM 1033 C CA . SER A 1 131 ? -9.673 -3.479 3.094 1.00 96.69 131 SER A CA 1
ATOM 1034 C C . SER A 1 131 ? -11.058 -2.841 3.238 1.00 96.69 131 SER A C 1
ATOM 1036 O O . SER A 1 131 ? -11.986 -3.251 2.543 1.00 96.69 131 SER A O 1
ATOM 1038 N N . ARG A 1 132 ? -11.232 -1.850 4.123 1.00 95.12 132 ARG A N 1
ATOM 1039 C CA . ARG A 1 132 ? -12.444 -1.022 4.172 1.00 95.12 132 ARG A CA 1
ATOM 1040 C C . ARG A 1 132 ? -12.417 0.155 3.193 1.00 95.12 132 ARG A C 1
ATOM 1042 O O . ARG A 1 132 ? -13.410 0.865 3.090 1.00 95.12 132 ARG A O 1
ATOM 1049 N N . ALA A 1 133 ? -11.316 0.353 2.460 1.00 95.19 133 ALA A N 1
ATOM 1050 C CA . ALA A 1 133 ? -11.228 1.398 1.447 1.00 95.19 133 ALA A CA 1
ATOM 1051 C C . ALA A 1 133 ? -12.347 1.272 0.410 1.00 95.19 133 ALA A C 1
ATOM 1053 O O . ALA A 1 133 ? -12.467 0.259 -0.278 1.00 95.19 133 ALA A O 1
ATOM 1054 N N . ARG A 1 134 ? -13.150 2.325 0.284 1.00 92.50 134 ARG A N 1
ATOM 1055 C CA . ARG A 1 134 ? -14.343 2.312 -0.565 1.00 92.50 134 ARG A CA 1
ATOM 1056 C C . ARG A 1 134 ? -14.044 2.530 -2.043 1.00 92.50 134 ARG A C 1
ATOM 1058 O O . ARG A 1 134 ? -14.746 1.967 -2.881 1.00 92.50 134 ARG A O 1
ATOM 1065 N N . GLN A 1 135 ? -13.043 3.348 -2.363 1.00 92.50 135 GLN A N 1
ATOM 1066 C CA . GLN A 1 135 ? -12.850 3.893 -3.711 1.00 92.50 135 GLN A CA 1
ATOM 1067 C C . GLN A 1 135 ? -11.584 3.370 -4.372 1.00 92.50 135 GLN A C 1
ATOM 1069 O O . GLN A 1 135 ? -11.611 2.965 -5.538 1.00 92.50 135 GLN A O 1
ATOM 1074 N N . ALA A 1 136 ? -10.468 3.370 -3.641 1.00 95.38 136 ALA A N 1
ATOM 1075 C CA . ALA A 1 136 ? -9.211 2.940 -4.221 1.00 95.38 136 ALA A CA 1
ATOM 1076 C C . ALA A 1 136 ? -8.217 2.353 -3.226 1.00 95.38 136 ALA A C 1
ATOM 1078 O O . ALA A 1 136 ? -8.140 2.752 -2.065 1.00 95.38 136 ALA A O 1
ATOM 1079 N N . VAL A 1 137 ? -7.375 1.460 -3.736 1.00 97.19 137 VAL A N 1
ATOM 1080 C CA . VAL A 1 137 ? -6.135 1.044 -3.079 1.00 97.19 137 VAL A CA 1
ATOM 1081 C C . VAL A 1 137 ? -4.961 1.482 -3.948 1.00 97.19 137 VAL A C 1
ATOM 1083 O O . VAL A 1 137 ? -4.985 1.356 -5.171 1.00 97.19 137 VAL A O 1
ATOM 1086 N N . ILE A 1 138 ? -3.914 2.001 -3.321 1.00 97.75 138 ILE A N 1
ATOM 1087 C CA . ILE A 1 138 ? -2.693 2.452 -3.982 1.00 97.75 138 ILE A CA 1
ATOM 1088 C C . ILE A 1 138 ? -1.523 1.706 -3.357 1.00 97.75 138 ILE A C 1
ATOM 1090 O O . ILE A 1 138 ? -1.325 1.739 -2.144 1.00 97.75 138 ILE A O 1
ATOM 1094 N N . SER A 1 139 ? -0.717 1.044 -4.184 1.00 96.31 139 SER A N 1
ATOM 1095 C CA . SER A 1 139 ? 0.559 0.474 -3.762 1.00 96.31 139 SER A CA 1
ATOM 1096 C C . SER A 1 139 ? 1.705 1.396 -4.163 1.00 96.31 139 SER A C 1
ATOM 1098 O O . SER A 1 139 ? 1.994 1.529 -5.346 1.00 96.31 139 SER A O 1
ATOM 1100 N N . GLY A 1 140 ? 2.419 1.949 -3.188 1.00 94.25 140 GLY A N 1
ATOM 1101 C CA . GLY A 1 140 ? 3.725 2.586 -3.373 1.00 94.25 140 GLY A CA 1
ATOM 1102 C C . GLY A 1 140 ? 4.849 1.723 -2.799 1.00 94.25 140 GLY A C 1
ATOM 1103 O O . GLY A 1 140 ? 4.608 0.858 -1.951 1.00 94.25 140 GLY A O 1
ATOM 1104 N N . ALA A 1 141 ? 6.086 1.920 -3.257 1.00 91.00 141 ALA A N 1
ATOM 1105 C CA . ALA A 1 141 ? 7.236 1.230 -2.675 1.00 91.00 141 ALA A CA 1
ATOM 1106 C C . ALA A 1 141 ? 8.578 1.880 -3.013 1.00 91.00 141 ALA A C 1
ATOM 1108 O O . ALA A 1 141 ? 8.751 2.474 -4.077 1.00 91.00 141 ALA A O 1
ATOM 1109 N N . HIS A 1 142 ? 9.574 1.631 -2.158 1.00 88.50 142 HIS A N 1
ATOM 1110 C CA . HIS A 1 142 ? 10.977 1.898 -2.482 1.00 88.50 142 HIS A CA 1
ATOM 1111 C C . HIS A 1 142 ? 11.514 0.896 -3.525 1.00 88.50 142 HIS A C 1
ATOM 1113 O O . HIS A 1 142 ? 12.272 1.267 -4.418 1.00 88.50 142 HIS A O 1
ATOM 1119 N N . ARG A 1 143 ? 11.122 -0.385 -3.428 1.00 85.00 143 ARG A N 1
ATOM 1120 C CA . ARG A 1 143 ? 11.621 -1.459 -4.319 1.00 85.00 143 ARG A CA 1
ATOM 1121 C C . ARG A 1 143 ? 10.553 -2.408 -4.853 1.00 85.00 143 ARG A C 1
ATOM 1123 O O . ARG A 1 143 ? 10.660 -2.868 -5.983 1.00 85.00 143 ARG A O 1
ATOM 1130 N N . ARG A 1 144 ? 9.555 -2.758 -4.035 1.00 84.19 144 ARG A N 1
ATOM 1131 C CA . ARG A 1 144 ? 8.588 -3.826 -4.334 1.00 84.19 144 ARG A CA 1
ATOM 1132 C C . ARG A 1 144 ? 7.160 -3.290 -4.344 1.00 84.19 144 ARG A C 1
ATOM 1134 O O . ARG A 1 144 ? 6.530 -3.218 -3.295 1.00 84.19 144 ARG A O 1
ATOM 1141 N N . VAL A 1 145 ? 6.669 -2.925 -5.523 1.00 87.62 145 VAL A N 1
ATOM 1142 C CA . VAL A 1 145 ? 5.305 -2.411 -5.729 1.00 87.62 145 VAL A CA 1
ATOM 1143 C C . VAL A 1 145 ? 4.353 -3.572 -6.019 1.00 87.62 145 VAL A C 1
ATOM 1145 O O . VAL A 1 145 ? 4.753 -4.548 -6.648 1.00 87.62 145 VAL A O 1
ATOM 1148 N N . GLY A 1 146 ? 3.099 -3.483 -5.574 1.00 87.00 146 GLY A N 1
ATOM 1149 C CA . GLY A 1 146 ? 2.077 -4.489 -5.871 1.00 87.00 146 GLY A CA 1
ATOM 1150 C C . GLY A 1 146 ? 2.382 -5.844 -5.233 1.00 87.00 146 GLY A C 1
ATOM 1151 O O . GLY A 1 146 ? 2.337 -6.876 -5.902 1.00 87.00 146 GLY A O 1
ATOM 1152 N N . THR A 1 147 ? 2.758 -5.836 -3.952 1.00 87.31 147 THR A N 1
ATOM 1153 C CA . THR A 1 147 ? 2.976 -7.063 -3.173 1.00 87.31 147 THR A CA 1
ATOM 1154 C C . THR A 1 147 ? 1.705 -7.915 -3.116 1.00 87.31 147 THR A C 1
ATOM 1156 O O . THR A 1 147 ? 0.590 -7.404 -3.229 1.00 87.31 147 THR A O 1
ATOM 1159 N N . THR A 1 148 ? 1.853 -9.216 -2.862 1.00 86.12 148 THR A N 1
ATOM 1160 C CA . THR A 1 148 ? 0.708 -10.113 -2.632 1.00 86.12 148 THR A CA 1
ATOM 1161 C C . THR A 1 148 ? -0.210 -9.581 -1.531 1.00 86.12 148 THR A C 1
ATOM 1163 O O . THR A 1 148 ? -1.427 -9.650 -1.641 1.00 86.12 148 THR A O 1
ATOM 1166 N N . TYR A 1 149 ? 0.370 -8.989 -0.485 1.00 89.75 149 TYR A N 1
ATOM 1167 C CA . TYR A 1 149 ? -0.377 -8.430 0.636 1.00 89.75 149 TYR A CA 1
ATOM 1168 C C . TYR A 1 149 ? -1.327 -7.296 0.210 1.00 89.75 149 TYR A C 1
ATOM 1170 O O . TYR A 1 149 ? -2.523 -7.377 0.479 1.00 89.75 149 TYR A O 1
ATOM 1178 N N . VAL A 1 150 ? -0.844 -6.290 -0.533 1.00 93.50 150 VAL A N 1
ATOM 1179 C CA . VAL A 1 150 ? -1.716 -5.202 -1.024 1.00 93.50 150 VAL A CA 1
ATOM 1180 C C . VAL A 1 150 ? -2.696 -5.674 -2.093 1.00 93.50 150 VAL A C 1
ATOM 1182 O O . VAL A 1 150 ? -3.803 -5.156 -2.170 1.00 93.50 150 VAL A O 1
ATOM 1185 N N . GLN A 1 151 ? -2.334 -6.687 -2.881 1.00 90.75 151 GLN A N 1
ATOM 1186 C CA . GLN A 1 151 ? -3.267 -7.313 -3.816 1.00 90.75 151 GLN A CA 1
ATOM 1187 C C . GLN A 1 151 ? -4.457 -7.957 -3.097 1.00 90.75 151 GLN A C 1
ATOM 1189 O O . GLN A 1 151 ? -5.601 -7.782 -3.510 1.00 90.75 151 GLN A O 1
ATOM 1194 N N . LEU A 1 152 ? -4.207 -8.657 -1.988 1.00 91.12 152 LEU A N 1
ATOM 1195 C CA . LEU A 1 152 ? -5.272 -9.233 -1.169 1.00 91.12 152 LEU A CA 1
ATOM 1196 C C . LEU A 1 152 ? -6.130 -8.144 -0.505 1.00 91.12 152 LEU A C 1
ATOM 1198 O O . LEU A 1 152 ? -7.350 -8.299 -0.467 1.00 91.12 152 LEU A O 1
ATOM 1202 N N . ILE A 1 153 ? -5.518 -7.040 -0.052 1.00 95.19 153 ILE A N 1
ATOM 1203 C CA . ILE A 1 153 ? -6.247 -5.864 0.456 1.00 95.19 153 ILE A CA 1
ATOM 1204 C C . ILE A 1 153 ? -7.162 -5.300 -0.633 1.00 95.19 153 ILE A C 1
ATOM 1206 O O . ILE A 1 153 ? -8.357 -5.135 -0.412 1.00 95.19 153 ILE A O 1
ATOM 1210 N N . ALA A 1 154 ? -6.624 -5.046 -1.828 1.00 94.12 154 ALA A N 1
ATOM 1211 C CA . ALA A 1 154 ? -7.378 -4.491 -2.946 1.00 94.12 154 ALA A CA 1
ATOM 1212 C C . ALA A 1 154 ? -8.525 -5.407 -3.384 1.00 94.12 154 ALA A C 1
ATOM 1214 O O . ALA A 1 154 ? -9.630 -4.934 -3.634 1.00 94.12 154 ALA A O 1
ATOM 1215 N N . ALA A 1 155 ? -8.299 -6.721 -3.414 1.00 90.75 155 ALA A N 1
ATOM 1216 C CA . ALA A 1 155 ? -9.332 -7.692 -3.751 1.00 90.75 155 ALA A CA 1
ATOM 1217 C C . ALA A 1 155 ? -10.449 -7.763 -2.694 1.00 90.75 155 ALA A C 1
ATOM 1219 O O . ALA A 1 155 ? -11.619 -7.923 -3.050 1.00 90.75 155 ALA A O 1
ATOM 1220 N N . LEU A 1 156 ? -10.119 -7.659 -1.401 1.00 92.50 156 LEU A N 1
ATOM 1221 C CA . LEU A 1 156 ? -11.128 -7.628 -0.340 1.00 92.50 156 LEU A CA 1
ATOM 1222 C C . LEU A 1 156 ? -11.884 -6.291 -0.320 1.00 92.50 156 LEU A C 1
ATOM 1224 O O . LEU A 1 156 ? -13.108 -6.308 -0.224 1.00 92.50 156 LEU A O 1
ATOM 1228 N N . ALA A 1 157 ? -11.188 -5.169 -0.503 1.00 93.50 157 ALA A N 1
ATOM 1229 C CA . ALA A 1 157 ? -11.786 -3.841 -0.629 1.00 93.50 157 ALA A CA 1
ATOM 1230 C C . ALA A 1 157 ? -12.767 -3.758 -1.803 1.00 93.50 157 ALA A C 1
ATOM 1232 O O . ALA A 1 157 ? -13.923 -3.390 -1.613 1.00 93.50 157 ALA A O 1
ATOM 1233 N N . ALA A 1 158 ? -12.371 -4.229 -2.988 1.00 91.19 158 ALA A N 1
ATOM 1234 C CA . ALA A 1 158 ? -13.255 -4.293 -4.149 1.00 91.19 158 ALA A CA 1
ATOM 1235 C C . ALA A 1 158 ? -14.522 -5.121 -3.877 1.00 91.19 158 ALA A C 1
ATOM 1237 O O . ALA A 1 158 ? -15.624 -4.728 -4.264 1.00 91.19 158 ALA A O 1
ATOM 1238 N N . ALA A 1 159 ? -14.372 -6.255 -3.181 1.00 88.50 159 ALA A N 1
ATOM 1239 C CA . ALA A 1 159 ? -15.494 -7.105 -2.799 1.00 88.50 159 ALA A CA 1
ATOM 1240 C C . ALA A 1 159 ? -16.401 -6.455 -1.738 1.00 88.50 159 ALA A C 1
ATOM 1242 O O . ALA A 1 159 ? -17.595 -6.743 -1.710 1.00 88.50 159 ALA A O 1
ATOM 1243 N N . ASN A 1 160 ? -15.860 -5.614 -0.852 1.00 88.38 160 ASN A N 1
ATOM 1244 C CA . ASN A 1 160 ? -16.646 -4.846 0.117 1.00 88.38 160 ASN A CA 1
ATOM 1245 C C . ASN A 1 160 ? -17.419 -3.712 -0.579 1.00 88.38 160 ASN A C 1
ATOM 1247 O O . ASN A 1 160 ? -18.594 -3.505 -0.288 1.00 88.38 160 ASN A O 1
ATOM 1251 N N . SER A 1 161 ? -16.804 -3.032 -1.550 1.00 82.19 161 SER A N 1
ATOM 1252 C CA . SER A 1 161 ? -17.432 -1.938 -2.303 1.00 82.19 161 SER A CA 1
ATOM 1253 C C . SER A 1 161 ? -18.549 -2.387 -3.251 1.00 82.19 161 SER A C 1
ATOM 1255 O O . SER A 1 161 ? -19.470 -1.612 -3.498 1.00 82.19 161 SER A O 1
ATOM 1257 N N . ALA A 1 162 ? -18.499 -3.619 -3.768 1.00 74.69 162 ALA A N 1
ATOM 1258 C CA . ALA A 1 162 ? -19.497 -4.149 -4.705 1.00 74.69 162 ALA A CA 1
ATOM 1259 C C . ALA A 1 162 ? -20.915 -4.291 -4.120 1.00 74.69 162 ALA A C 1
ATOM 1261 O O . ALA A 1 162 ? -21.884 -4.143 -4.859 1.00 74.69 162 ALA A O 1
ATOM 1262 N N . ASP A 1 163 ? -21.052 -4.517 -2.811 1.00 62.69 163 ASP A N 1
ATOM 1263 C CA . ASP A 1 163 ? -22.372 -4.635 -2.169 1.00 62.69 163 ASP A CA 1
ATOM 1264 C C . ASP A 1 163 ? -23.006 -3.272 -1.862 1.00 62.69 163 ASP A C 1
ATOM 1266 O O . ASP A 1 163 ? -24.225 -3.168 -1.748 1.00 62.69 163 ASP A O 1
ATOM 1270 N N . ASN A 1 164 ? -22.195 -2.216 -1.746 1.00 55.12 164 ASN A N 1
ATOM 1271 C CA . ASN A 1 164 ? -22.682 -0.882 -1.392 1.00 55.12 164 ASN A CA 1
ATOM 1272 C C . ASN A 1 164 ? -23.316 -0.141 -2.584 1.00 55.12 164 ASN A C 1
ATOM 1274 O O . ASN A 1 164 ? -24.012 0.852 -2.383 1.00 55.12 164 ASN A O 1
ATOM 1278 N N . VAL A 1 165 ? -23.081 -0.602 -3.820 1.00 49.50 165 VAL A N 1
ATOM 1279 C CA . VAL A 1 165 ? -23.557 0.039 -5.055 1.00 49.50 165 VAL A CA 1
ATOM 1280 C C . VAL A 1 165 ? -23.966 -1.055 -6.038 1.00 49.50 165 VAL A C 1
ATOM 1282 O O . VAL A 1 165 ? -23.104 -1.641 -6.683 1.00 49.50 165 VAL A O 1
ATOM 1285 N N . GLY A 1 166 ? -25.268 -1.349 -6.135 1.00 44.38 166 GLY A N 1
ATOM 1286 C CA . GLY A 1 166 ? -25.842 -2.430 -6.950 1.00 44.38 166 GLY A CA 1
ATOM 1287 C C . GLY A 1 166 ? -25.116 -2.710 -8.275 1.00 44.38 166 GLY A C 1
ATOM 1288 O O . GLY A 1 166 ? -25.388 -2.080 -9.294 1.00 44.38 166 GLY A O 1
ATOM 1289 N N . GLY A 1 167 ? -24.198 -3.682 -8.247 1.00 45.69 167 GLY A N 1
ATOM 1290 C CA . GLY A 1 167 ? -23.534 -4.284 -9.407 1.00 45.69 167 GLY A CA 1
ATOM 1291 C C . GLY A 1 167 ? -22.397 -3.496 -10.075 1.00 45.69 167 GLY A C 1
ATOM 1292 O O . GLY A 1 167 ? -21.559 -4.127 -10.711 1.00 45.69 167 GLY A O 1
ATOM 1293 N N . ASN A 1 168 ? -22.305 -2.170 -9.919 1.00 51.28 168 ASN A N 1
ATOM 1294 C CA . ASN A 1 168 ? -21.288 -1.336 -10.583 1.00 51.28 168 ASN A CA 1
ATOM 1295 C C . ASN A 1 168 ? -20.367 -0.655 -9.558 1.00 51.28 168 ASN A C 1
ATOM 1297 O O . ASN A 1 168 ? -20.459 0.541 -9.286 1.00 51.28 168 ASN A O 1
ATOM 1301 N N . SER A 1 169 ? -19.459 -1.438 -8.977 1.00 59.69 169 SER A N 1
ATOM 1302 C CA . SER A 1 169 ? -18.379 -0.916 -8.135 1.00 59.69 169 SER A CA 1
ATOM 1303 C C . SER A 1 169 ? -17.350 -0.173 -8.998 1.00 59.69 169 SER A C 1
ATOM 1305 O O . SER A 1 169 ? -16.709 -0.765 -9.863 1.00 59.69 169 SER A O 1
ATOM 1307 N N . SER A 1 170 ? -17.172 1.129 -8.747 1.00 79.62 170 SER A N 1
ATOM 1308 C CA . SER A 1 170 ? -16.128 1.980 -9.346 1.00 79.62 170 SER A CA 1
ATOM 1309 C C . SER A 1 170 ? -14.761 1.818 -8.666 1.00 79.62 170 SER A C 1
ATOM 1311 O O . SER A 1 170 ? -13.891 2.681 -8.803 1.00 79.62 170 SER A O 1
ATOM 1313 N N . PHE A 1 171 ? -14.574 0.740 -7.896 1.00 90.25 171 PHE A N 1
ATOM 1314 C CA . PHE A 1 171 ? -13.351 0.511 -7.143 1.00 90.25 171 PHE A CA 1
ATOM 1315 C C . PHE A 1 171 ? -12.146 0.371 -8.076 1.00 90.25 171 PHE A C 1
ATOM 1317 O O . PHE A 1 171 ? -12.201 -0.276 -9.124 1.00 90.25 171 PHE A O 1
ATOM 1324 N N . SER A 1 172 ? -11.021 0.943 -7.662 1.00 92.94 172 SER A N 1
ATOM 1325 C CA . SER A 1 172 ? -9.807 0.972 -8.467 1.00 92.94 172 SER A CA 1
ATOM 1326 C C . SER A 1 172 ? -8.567 0.585 -7.664 1.00 92.94 172 SER A C 1
ATOM 1328 O O . SER A 1 172 ? -8.411 0.929 -6.496 1.00 92.94 172 SER A O 1
ATOM 1330 N N . PHE A 1 173 ? -7.655 -0.150 -8.295 1.00 94.38 173 PHE A N 1
ATOM 1331 C CA . PHE A 1 173 ? -6.362 -0.478 -7.706 1.00 94.38 173 PHE A CA 1
ATOM 1332 C C . PHE A 1 173 ? -5.254 0.149 -8.547 1.00 94.38 173 PHE A C 1
ATOM 1334 O O . PHE A 1 173 ? -5.266 0.043 -9.770 1.00 94.38 173 PHE A O 1
ATOM 1341 N N . PHE A 1 174 ? -4.307 0.822 -7.896 1.00 95.06 174 PHE A N 1
ATOM 1342 C CA . PHE A 1 174 ? -3.210 1.517 -8.558 1.00 95.06 174 PHE A CA 1
ATOM 1343 C C . PHE A 1 174 ? -1.851 1.118 -7.999 1.00 95.06 174 PHE A C 1
ATOM 1345 O O . PHE A 1 174 ? -1.683 0.746 -6.836 1.00 95.06 174 PHE A O 1
ATOM 1352 N N . SER A 1 175 ? -0.836 1.244 -8.841 1.00 93.75 175 SER A N 1
ATOM 1353 C CA . SER A 1 175 ? 0.566 1.079 -8.488 1.00 93.75 175 SER A CA 1
ATOM 1354 C C . SER A 1 175 ? 1.330 2.348 -8.818 1.00 93.75 175 SER A C 1
ATOM 1356 O O . SER A 1 175 ? 1.308 2.834 -9.949 1.00 93.75 175 SER A O 1
ATOM 1358 N N . SER A 1 176 ? 1.980 2.888 -7.794 1.00 95.12 176 SER A N 1
ATOM 1359 C CA . SER A 1 176 ? 2.829 4.063 -7.878 1.00 95.12 176 SER A CA 1
ATOM 1360 C C . SER A 1 176 ? 4.288 3.641 -8.026 1.00 95.12 176 SER A C 1
ATOM 1362 O O . SER A 1 176 ? 4.834 2.917 -7.186 1.00 95.12 176 SER A O 1
ATOM 1364 N N . PHE A 1 177 ? 4.918 4.108 -9.098 1.00 91.31 177 PHE A N 1
ATOM 1365 C CA . PHE A 1 177 ? 6.316 3.863 -9.412 1.00 91.31 177 PHE A CA 1
ATOM 1366 C C . PHE A 1 177 ? 7.111 5.162 -9.316 1.00 91.31 177 PHE A C 1
ATOM 1368 O O . PHE A 1 177 ? 6.771 6.167 -9.941 1.00 91.31 177 PHE A O 1
ATOM 1375 N N . GLN A 1 178 ? 8.196 5.122 -8.547 1.00 91.75 178 GLN A N 1
ATOM 1376 C CA . GLN A 1 178 ? 9.218 6.166 -8.546 1.00 91.75 178 GLN A CA 1
ATOM 1377 C C . GLN A 1 178 ? 10.192 5.995 -9.717 1.00 91.75 178 GLN A C 1
ATOM 1379 O O . GLN A 1 178 ? 10.334 4.893 -10.248 1.00 91.75 178 GLN A O 1
ATOM 1384 N N . SER A 1 179 ? 10.927 7.058 -10.044 1.00 86.75 179 SER A N 1
ATOM 1385 C CA . SER A 1 179 ? 11.833 7.127 -11.201 1.00 86.75 179 SER A CA 1
ATOM 1386 C C . SER A 1 179 ? 12.737 5.908 -11.371 1.00 86.75 179 SER A C 1
ATOM 1388 O O . SER A 1 179 ? 12.795 5.350 -12.456 1.00 86.75 179 SER A O 1
ATOM 1390 N N . THR A 1 180 ? 13.378 5.438 -10.300 1.00 84.19 180 THR A N 1
ATOM 1391 C CA . THR A 1 180 ? 14.269 4.268 -10.349 1.00 84.19 180 THR A CA 1
ATOM 1392 C C . THR A 1 180 ? 13.546 2.997 -10.804 1.00 84.19 180 THR A C 1
ATOM 1394 O O . THR A 1 180 ? 14.067 2.260 -11.631 1.00 84.19 180 THR A O 1
ATOM 1397 N N . LEU A 1 181 ? 12.323 2.755 -10.319 1.00 83.50 181 LEU A N 1
ATOM 1398 C CA . LEU A 1 181 ? 11.528 1.583 -10.711 1.00 83.50 181 LEU A CA 1
ATOM 1399 C C . LEU A 1 181 ? 11.054 1.660 -12.162 1.00 83.50 181 LEU A C 1
ATOM 1401 O O . LEU A 1 181 ? 10.836 0.637 -12.803 1.00 83.50 181 LEU A O 1
ATOM 1405 N N . ILE A 1 182 ? 10.889 2.879 -12.664 1.00 79.81 182 ILE A N 1
ATOM 1406 C CA . ILE A 1 182 ? 10.491 3.137 -14.040 1.00 79.81 182 ILE A CA 1
ATOM 1407 C C . ILE A 1 182 ? 11.674 2.936 -14.985 1.00 79.81 182 ILE A C 1
ATOM 1409 O O . ILE A 1 182 ? 11.518 2.277 -16.007 1.00 79.81 182 ILE A O 1
ATOM 1413 N N . SER A 1 183 ? 12.844 3.484 -14.648 1.00 76.12 183 SER A N 1
ATOM 1414 C CA . SER A 1 183 ? 14.027 3.463 -15.510 1.00 76.12 183 SER A CA 1
ATOM 1415 C C . SER A 1 183 ? 14.732 2.110 -15.525 1.00 76.12 183 SER A C 1
ATOM 1417 O O . SER A 1 183 ? 15.205 1.675 -16.569 1.00 76.12 183 SER A O 1
ATOM 1419 N N . GLU A 1 184 ? 14.815 1.448 -14.371 1.00 73.44 184 GLU A N 1
ATOM 1420 C CA . GLU A 1 184 ? 15.532 0.174 -14.215 1.00 73.44 184 GLU A CA 1
ATOM 1421 C C . GLU A 1 184 ? 14.610 -1.045 -14.377 1.00 73.44 184 GLU A C 1
ATOM 1423 O O . GLU A 1 184 ? 15.079 -2.183 -14.433 1.00 73.44 184 GLU A O 1
ATOM 1428 N N . GLY A 1 185 ? 13.296 -0.816 -14.453 1.00 70.56 185 GLY A N 1
ATOM 1429 C CA . GLY A 1 185 ? 12.290 -1.871 -14.446 1.00 70.56 185 GLY A CA 1
ATOM 1430 C C . GLY A 1 185 ? 12.176 -2.576 -13.091 1.00 70.56 185 GLY A C 1
ATOM 1431 O O . GLY A 1 185 ? 12.726 -2.159 -12.069 1.00 70.56 185 GLY A O 1
ATOM 1432 N N . LEU A 1 186 ? 11.425 -3.678 -13.066 1.00 74.06 186 LEU A N 1
ATOM 1433 C CA . LEU A 1 186 ? 11.048 -4.388 -11.836 1.00 74.06 186 LEU A CA 1
ATOM 1434 C C . LEU A 1 186 ? 11.704 -5.766 -11.718 1.00 74.06 186 LEU A C 1
ATOM 1436 O O . LEU A 1 186 ? 11.269 -6.601 -10.927 1.00 74.06 186 LEU A O 1
ATOM 1440 N N . SER A 1 187 ? 12.790 -5.985 -12.459 1.00 65.38 187 SER A N 1
ATOM 1441 C CA . SER A 1 187 ? 13.568 -7.233 -12.485 1.00 65.38 187 SER A CA 1
ATOM 1442 C C . SER A 1 187 ? 14.080 -7.671 -11.104 1.00 65.38 187 SER A C 1
ATOM 1444 O O . SER A 1 187 ? 14.273 -8.859 -10.854 1.00 65.38 187 SER A O 1
ATOM 1446 N N . ASN A 1 188 ? 14.247 -6.719 -10.181 1.00 67.50 188 ASN A N 1
ATOM 1447 C CA . ASN A 1 188 ? 14.688 -6.953 -8.805 1.00 67.50 188 ASN A CA 1
ATOM 1448 C C . ASN A 1 188 ? 13.536 -7.211 -7.811 1.00 67.50 188 ASN A C 1
ATOM 1450 O O . ASN A 1 188 ? 13.781 -7.350 -6.606 1.00 67.50 188 ASN A O 1
ATOM 1454 N N . GLN A 1 189 ? 12.277 -7.264 -8.264 1.00 69.12 189 GLN A N 1
ATOM 1455 C CA . GLN A 1 189 ? 11.166 -7.685 -7.412 1.00 69.12 189 GLN A CA 1
ATOM 1456 C C . GLN A 1 189 ? 11.232 -9.199 -7.187 1.00 69.12 189 GLN A C 1
ATOM 1458 O O . GLN A 1 189 ? 11.003 -10.002 -8.084 1.00 69.12 189 GLN A O 1
ATOM 1463 N N . VAL A 1 190 ? 11.568 -9.591 -5.958 1.00 59.47 190 VAL A N 1
ATOM 1464 C CA . VAL A 1 190 ? 11.710 -10.993 -5.548 1.00 59.47 190 VAL A CA 1
ATOM 1465 C C . VAL A 1 190 ? 10.505 -11.399 -4.707 1.00 59.47 190 VAL A C 1
ATOM 1467 O O . VAL A 1 190 ? 10.231 -10.752 -3.697 1.00 59.47 190 VAL A O 1
ATOM 1470 N N . GLY A 1 191 ? 9.850 -12.499 -5.079 1.00 55.69 191 GLY A N 1
ATOM 1471 C CA . GLY A 1 191 ? 8.756 -13.108 -4.321 1.00 55.69 191 GLY A CA 1
ATOM 1472 C C . GLY A 1 191 ? 7.651 -13.653 -5.228 1.00 55.69 191 GLY A C 1
ATOM 1473 O O . GLY A 1 191 ? 7.404 -13.121 -6.308 1.00 55.69 191 GLY A O 1
ATOM 1474 N N . TRP A 1 192 ? 6.977 -14.713 -4.781 1.00 51.12 192 TRP A N 1
ATOM 1475 C CA . TRP A 1 192 ? 5.772 -15.230 -5.435 1.00 51.12 192 TRP A CA 1
ATOM 1476 C C . TRP A 1 192 ? 4.593 -14.263 -5.230 1.00 51.12 192 TRP A C 1
ATOM 1478 O O . TRP A 1 192 ? 4.392 -13.767 -4.122 1.00 51.12 192 TRP A O 1
ATOM 1488 N N . GLY A 1 193 ? 3.807 -14.012 -6.284 1.00 57.88 193 GLY A N 1
ATOM 1489 C CA . GLY A 1 193 ? 2.558 -13.232 -6.206 1.00 57.88 193 GLY A CA 1
ATOM 1490 C C . GLY A 1 193 ? 2.684 -11.707 -6.351 1.00 57.88 193 GLY A C 1
ATOM 1491 O O . GLY A 1 193 ? 1.694 -11.001 -6.183 1.00 57.88 193 GLY A O 1
ATOM 1492 N N . HIS A 1 194 ? 3.863 -11.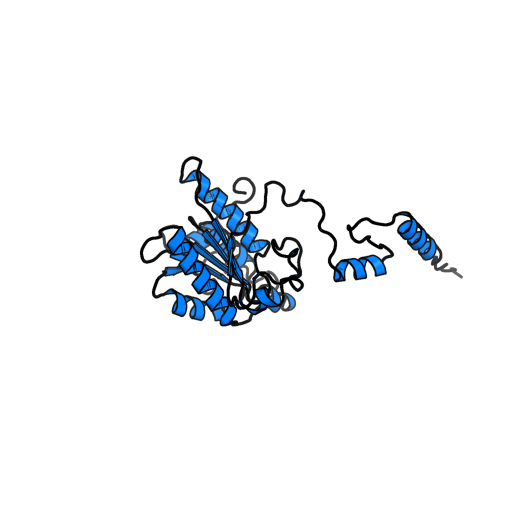179 -6.701 1.00 70.38 194 HIS A N 1
ATOM 1493 C CA . HIS A 1 194 ? 4.007 -9.771 -7.090 1.00 70.38 194 HIS A CA 1
ATOM 1494 C C . HIS A 1 194 ? 3.398 -9.539 -8.473 1.00 70.38 194 HIS A C 1
ATOM 1496 O O . HIS A 1 194 ? 3.871 -10.117 -9.451 1.00 70.38 194 HIS A O 1
ATOM 1502 N N . ILE A 1 195 ? 2.386 -8.671 -8.576 1.00 75.50 195 ILE A N 1
ATOM 1503 C CA . ILE A 1 195 ? 1.660 -8.483 -9.845 1.00 75.50 195 ILE A CA 1
ATOM 1504 C C . ILE A 1 195 ? 2.551 -7.963 -10.982 1.00 75.50 195 ILE A C 1
ATOM 1506 O O . ILE A 1 195 ? 2.320 -8.275 -12.148 1.00 75.50 195 ILE A O 1
ATOM 1510 N N . TRP A 1 196 ? 3.605 -7.218 -10.654 1.00 73.12 196 TRP A N 1
ATOM 1511 C CA . TRP A 1 196 ? 4.475 -6.603 -11.650 1.00 73.12 196 TRP A CA 1
ATOM 1512 C C . TRP A 1 196 ? 5.791 -7.354 -11.903 1.00 73.12 196 TRP A C 1
ATOM 1514 O O . TRP A 1 196 ? 6.652 -6.850 -12.622 1.00 73.12 196 TRP A O 1
ATOM 1524 N N . ASN A 1 197 ? 5.967 -8.561 -11.354 1.00 67.00 197 ASN A N 1
ATOM 1525 C CA . ASN A 1 197 ? 7.235 -9.297 -11.452 1.00 67.00 197 ASN A CA 1
ATOM 1526 C C . 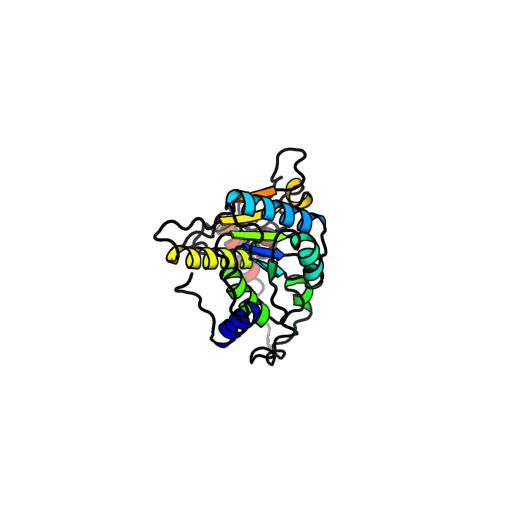ASN A 1 197 ? 7.653 -9.670 -12.888 1.00 67.00 197 ASN A C 1
ATOM 1528 O O . ASN A 1 197 ? 8.823 -9.957 -13.124 1.00 67.00 197 ASN A O 1
ATOM 1532 N N . ARG A 1 198 ? 6.718 -9.648 -13.847 1.00 57.66 198 ARG A N 1
ATOM 1533 C CA . ARG A 1 198 ? 6.967 -9.940 -15.268 1.00 57.66 198 ARG A CA 1
ATOM 1534 C C . ARG A 1 198 ? 7.543 -8.757 -16.053 1.00 57.66 198 ARG A C 1
ATOM 1536 O O . ARG A 1 198 ? 7.968 -8.943 -17.188 1.00 57.66 198 ARG A O 1
ATOM 1543 N N . PHE A 1 199 ? 7.572 -7.556 -15.478 1.00 62.03 199 PHE A N 1
ATOM 1544 C CA . PHE A 1 199 ? 8.034 -6.354 -16.171 1.00 62.03 199 PHE A CA 1
ATOM 1545 C C . PHE A 1 199 ? 9.490 -6.047 -15.816 1.00 62.03 199 PHE A C 1
ATOM 1547 O O . PHE A 1 199 ? 9.793 -5.297 -14.891 1.00 62.03 199 PHE A O 1
ATOM 1554 N N . SER A 1 200 ? 10.415 -6.651 -16.560 1.00 55.06 200 SER A N 1
ATOM 1555 C CA . SER A 1 200 ? 11.858 -6.463 -16.370 1.00 55.06 200 SER A CA 1
ATOM 1556 C C . SER A 1 200 ? 12.452 -5.286 -17.154 1.00 55.06 200 SER A C 1
ATOM 1558 O O . SER A 1 200 ? 13.630 -4.998 -16.973 1.00 55.06 200 SER A O 1
ATOM 1560 N N . GLY A 1 201 ? 11.677 -4.642 -18.034 1.00 55.16 201 GLY A N 1
ATOM 1561 C CA . GLY A 1 201 ? 12.105 -3.491 -18.840 1.00 55.16 201 GLY A CA 1
ATOM 1562 C C . GLY A 1 201 ? 11.606 -2.147 -18.294 1.00 55.16 201 GLY A C 1
ATOM 1563 O O . GLY A 1 201 ? 10.819 -2.137 -17.342 1.00 55.16 201 GLY A O 1
ATOM 1564 N N . PRO A 1 202 ? 12.036 -1.019 -18.893 1.00 59.56 202 PRO A N 1
ATOM 1565 C CA . PRO A 1 202 ? 11.553 0.303 -18.515 1.00 59.56 202 PRO A CA 1
ATOM 1566 C C . PRO A 1 202 ? 10.026 0.388 -18.602 1.00 59.56 202 PRO A C 1
ATOM 1568 O O . PRO A 1 202 ? 9.430 -0.064 -19.580 1.00 59.56 202 PRO A O 1
ATOM 1571 N N . LEU A 1 203 ? 9.391 0.969 -17.583 1.00 63.78 203 LEU A N 1
ATOM 1572 C CA . LEU A 1 203 ? 7.926 1.101 -17.511 1.00 63.78 203 LEU A CA 1
ATOM 1573 C C . LEU A 1 203 ? 7.398 2.387 -18.166 1.00 63.78 203 LEU A C 1
ATOM 1575 O O . LEU A 1 203 ? 6.185 2.609 -18.201 1.00 63.78 203 LEU A O 1
ATOM 1579 N N . SER A 1 204 ? 8.292 3.234 -18.683 1.00 64.00 204 SER A N 1
ATOM 1580 C CA . SER A 1 204 ? 7.940 4.496 -19.331 1.00 64.00 204 SER A CA 1
ATOM 1581 C C . SER A 1 204 ? 8.700 4.750 -20.625 1.00 64.00 204 SER A C 1
ATOM 1583 O O . SER A 1 204 ? 9.793 4.233 -20.862 1.00 64.00 204 SER A O 1
ATOM 1585 N N . CYS A 1 205 ? 8.149 5.674 -21.411 1.00 59.03 205 CYS A N 1
ATOM 1586 C CA . CYS A 1 205 ? 8.894 6.434 -22.408 1.00 59.03 205 CYS A CA 1
ATOM 1587 C C . CYS A 1 205 ? 9.957 7.330 -21.725 1.00 59.03 205 CYS A C 1
ATOM 1589 O O . CYS A 1 205 ? 9.917 7.545 -20.510 1.00 59.03 205 CYS A O 1
ATOM 1591 N N . GLY A 1 206 ? 10.917 7.862 -22.489 1.00 55.50 206 GLY A N 1
ATOM 1592 C CA . GLY A 1 206 ? 11.997 8.698 -21.942 1.00 55.50 206 GLY A CA 1
ATOM 1593 C C . GLY A 1 206 ? 11.499 9.908 -21.127 1.00 55.50 206 GLY A C 1
ATOM 1594 O O . GLY A 1 206 ? 10.509 10.535 -21.492 1.00 55.50 206 GLY A O 1
ATOM 1595 N N . ASN A 1 207 ? 12.219 10.239 -20.045 1.00 66.12 207 ASN A N 1
ATOM 1596 C CA . ASN A 1 207 ? 12.033 11.388 -19.132 1.00 66.12 207 ASN A CA 1
ATOM 1597 C C . ASN A 1 207 ? 10.844 11.370 -18.147 1.00 66.12 207 ASN A C 1
ATOM 1599 O O . ASN A 1 207 ? 10.639 12.356 -17.437 1.00 66.12 207 ASN A O 1
ATOM 1603 N N . GLN A 1 208 ? 10.092 10.277 -18.018 1.00 73.25 208 GLN A N 1
ATOM 1604 C CA . GLN A 1 208 ? 9.048 10.190 -16.990 1.00 73.25 208 GLN A CA 1
ATOM 1605 C C . GLN A 1 208 ? 9.645 9.924 -15.591 1.00 73.25 208 GLN A C 1
ATOM 1607 O O . GLN A 1 208 ? 10.371 8.954 -15.384 1.00 73.25 208 GLN A O 1
ATOM 1612 N N . THR A 1 209 ? 9.333 10.778 -14.609 1.00 81.38 209 THR A N 1
ATOM 1613 C CA . THR A 1 209 ? 9.905 10.708 -13.247 1.00 81.38 209 THR A CA 1
ATOM 1614 C C . THR A 1 209 ? 9.065 9.895 -12.259 1.00 81.38 209 THR A C 1
ATOM 1616 O O . THR A 1 209 ? 9.604 9.380 -11.278 1.00 81.38 209 THR A O 1
ATOM 1619 N N . ASN A 1 210 ? 7.760 9.763 -12.499 1.00 87.88 210 ASN A N 1
ATOM 1620 C CA . ASN A 1 210 ? 6.822 8.981 -11.697 1.00 87.88 210 ASN A CA 1
ATOM 1621 C C . ASN A 1 210 ? 5.699 8.401 -12.579 1.00 87.88 210 ASN A C 1
ATOM 1623 O O . ASN A 1 210 ? 5.401 8.905 -13.661 1.00 87.88 210 ASN A O 1
ATOM 1627 N N . GLN A 1 211 ? 5.064 7.317 -12.137 1.00 87.75 211 GLN A N 1
ATOM 1628 C CA . GLN A 1 211 ? 3.952 6.696 -12.856 1.00 87.75 211 GLN A CA 1
ATOM 1629 C C . GLN A 1 211 ? 2.916 6.192 -11.861 1.00 87.75 211 GLN A C 1
ATOM 1631 O O . GLN A 1 211 ? 3.251 5.536 -10.881 1.00 87.75 211 GLN A O 1
ATOM 1636 N N . CYS A 1 212 ? 1.653 6.491 -12.140 1.00 92.81 212 CYS A N 1
ATOM 1637 C CA . CYS A 1 212 ? 0.500 5.972 -11.417 1.00 92.81 212 CYS A CA 1
ATOM 1638 C C . CYS A 1 212 ? -0.282 5.096 -12.394 1.00 92.81 212 CYS A C 1
ATOM 1640 O O . CYS A 1 212 ? -1.016 5.613 -13.245 1.00 92.81 212 CYS A O 1
ATOM 1642 N N . ALA A 1 213 ? -0.020 3.792 -12.344 1.00 89.00 213 ALA A N 1
ATOM 1643 C CA . ALA A 1 213 ? -0.583 2.815 -13.263 1.00 89.00 213 ALA A CA 1
ATOM 1644 C C . ALA A 1 213 ? -1.830 2.180 -12.657 1.00 89.00 213 ALA A C 1
ATOM 1646 O O . ALA A 1 213 ? -1.819 1.808 -11.484 1.00 89.00 213 ALA A O 1
ATOM 1647 N N . TYR A 1 214 ? -2.880 2.038 -13.464 1.00 89.00 214 TYR A N 1
ATOM 1648 C CA . TYR A 1 214 ? -4.003 1.182 -13.107 1.00 89.00 214 TYR A CA 1
ATOM 1649 C C . TYR A 1 214 ? -3.514 -0.264 -13.036 1.00 89.00 214 TYR A C 1
ATOM 1651 O O . TYR A 1 214 ? -2.800 -0.736 -13.924 1.00 89.00 214 TYR A O 1
ATOM 1659 N N . THR A 1 215 ? -3.886 -0.950 -11.968 1.00 87.75 215 THR A N 1
ATOM 1660 C CA . THR A 1 215 ? -3.371 -2.266 -11.628 1.00 87.75 215 THR A CA 1
ATOM 1661 C C . THR A 1 215 ? -4.529 -3.249 -11.591 1.00 87.75 215 THR A C 1
ATOM 1663 O O . THR A 1 215 ? -5.481 -3.029 -10.840 1.00 87.75 215 THR A O 1
ATOM 1666 N N . PRO A 1 216 ? -4.471 -4.350 -12.358 1.00 81.81 216 PRO A N 1
ATOM 1667 C CA . PRO A 1 216 ? -5.528 -5.340 -12.297 1.00 81.81 216 PRO A CA 1
ATOM 1668 C C . PRO A 1 216 ? -5.594 -5.960 -10.900 1.00 81.81 216 PRO A C 1
ATOM 1670 O O . PRO A 1 216 ? -4.572 -6.269 -10.277 1.00 81.81 216 PRO A O 1
ATOM 1673 N N . LEU A 1 217 ? -6.815 -6.162 -10.414 1.00 80.62 217 LEU A N 1
ATOM 1674 C CA . LEU A 1 217 ? -7.046 -7.044 -9.280 1.00 80.62 217 LEU A CA 1
ATOM 1675 C C . LEU A 1 217 ? -6.716 -8.476 -9.700 1.00 80.62 217 LEU A C 1
ATOM 1677 O O . LEU A 1 217 ? -6.865 -8.839 -10.869 1.00 80.62 217 LEU A O 1
ATOM 1681 N N . LEU A 1 218 ? -6.262 -9.288 -8.748 1.00 68.19 218 LEU A N 1
ATOM 1682 C CA . LEU A 1 218 ? -6.068 -10.716 -8.982 1.00 68.19 218 LEU A CA 1
ATOM 1683 C C . LEU A 1 218 ? -7.351 -11.316 -9.595 1.00 68.19 218 LEU A C 1
ATOM 1685 O O . LEU A 1 218 ? -8.419 -11.168 -8.992 1.00 68.19 218 LEU A O 1
ATOM 1689 N N . PRO A 1 219 ? -7.283 -11.975 -10.769 1.00 55.62 219 PRO A N 1
ATOM 1690 C CA . PRO A 1 219 ? -8.448 -12.647 -11.323 1.00 55.62 219 PRO A CA 1
ATOM 1691 C C . PRO A 1 219 ? -8.934 -13.735 -10.356 1.00 55.62 219 PRO A C 1
ATOM 1693 O O . PRO A 1 219 ? -8.169 -14.251 -9.531 1.00 55.62 219 PRO A O 1
ATOM 1696 N N . SER A 1 220 ? -10.212 -14.113 -10.466 1.00 45.66 220 SER A N 1
ATOM 1697 C CA . SER A 1 220 ? -10.692 -15.359 -9.863 1.00 45.66 220 SER A CA 1
ATOM 1698 C C . SER A 1 220 ? -9.737 -16.480 -10.271 1.00 45.66 220 SER A C 1
ATOM 1700 O O . SER A 1 220 ? -9.441 -16.596 -11.459 1.00 45.66 220 SER A O 1
ATOM 1702 N N . ALA A 1 221 ? -9.247 -17.261 -9.305 1.00 46.69 221 ALA A N 1
ATOM 1703 C CA . ALA A 1 221 ? -8.272 -18.322 -9.548 1.00 46.69 221 ALA A CA 1
ATOM 1704 C C . ALA A 1 221 ? -6.854 -17.839 -9.934 1.00 46.69 221 ALA A C 1
ATOM 1706 O O . ALA A 1 221 ? -6.149 -18.484 -10.697 1.00 46.69 221 ALA A O 1
ATOM 1707 N N . TRP A 1 222 ? -6.377 -16.718 -9.384 1.00 53.06 222 TRP A N 1
ATOM 1708 C CA . TRP A 1 222 ? -4.984 -16.269 -9.570 1.00 53.06 222 TRP A CA 1
ATOM 1709 C C . TRP A 1 222 ? -3.913 -17.288 -9.137 1.00 53.06 222 TRP A C 1
ATOM 1711 O O . TRP A 1 222 ? -2.779 -17.214 -9.610 1.00 53.06 222 TRP A O 1
ATOM 1721 N N . TRP A 1 223 ? -4.262 -18.236 -8.261 1.00 47.25 223 TRP A N 1
ATOM 1722 C CA . TRP A 1 223 ? -3.426 -19.393 -7.925 1.00 47.25 223 TRP A CA 1
ATOM 1723 C C . TRP A 1 223 ? -3.448 -20.490 -9.009 1.00 47.25 223 TRP A C 1
ATOM 1725 O O . TRP A 1 223 ? -2.506 -21.271 -9.074 1.00 47.25 223 TRP A O 1
ATOM 1735 N N . ASP A 1 224 ? -4.469 -20.510 -9.875 1.00 40.94 224 ASP A N 1
ATOM 1736 C CA . ASP A 1 224 ? -4.608 -21.387 -11.053 1.00 40.94 224 ASP A CA 1
ATOM 1737 C C . ASP A 1 224 ? -4.104 -20.710 -12.346 1.00 40.94 224 ASP A C 1
ATOM 1739 O O . ASP A 1 224 ? -4.273 -21.229 -13.451 1.00 40.94 224 ASP A O 1
ATOM 1743 N N . GLY A 1 225 ? -3.489 -19.526 -12.237 1.00 48.59 225 GLY A N 1
ATOM 1744 C CA . GLY A 1 225 ? -2.8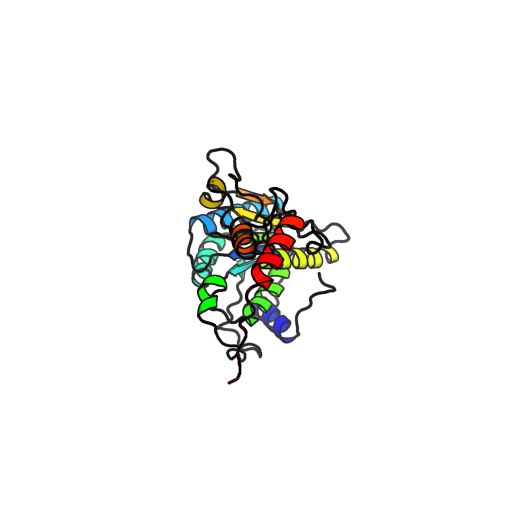72 -18.849 -13.372 1.00 48.59 225 GLY A CA 1
ATOM 1745 C C . GLY A 1 225 ? -1.764 -19.697 -14.004 1.00 48.59 225 GLY A C 1
ATOM 1746 O O . GLY A 1 225 ? -1.096 -20.471 -13.319 1.00 48.59 225 GLY A O 1
ATOM 1747 N N . LEU A 1 226 ? -1.538 -19.518 -15.314 1.00 42.97 226 LEU A N 1
ATOM 1748 C CA . LEU A 1 226 ? -0.424 -20.155 -16.027 1.00 42.97 226 LEU A CA 1
ATOM 1749 C C . LEU A 1 226 ? 0.865 -20.021 -15.207 1.00 42.97 226 LEU A C 1
ATOM 1751 O O . LEU A 1 226 ? 1.250 -18.900 -14.841 1.00 42.97 226 LEU A O 1
ATOM 1755 N N . TRP A 1 227 ? 1.497 -21.168 -14.930 1.00 46.38 227 TRP A N 1
ATOM 1756 C CA . TRP A 1 227 ? 2.743 -21.268 -14.177 1.00 46.38 227 TRP A CA 1
ATOM 1757 C C . TRP A 1 227 ? 3.717 -20.191 -14.654 1.00 46.38 227 TRP A C 1
ATOM 1759 O O . TRP A 1 227 ? 3.971 -20.036 -15.849 1.00 46.38 227 TRP A O 1
ATOM 1769 N N . GLN A 1 228 ? 4.210 -19.384 -13.717 1.00 52.97 228 GLN A N 1
ATOM 1770 C CA . GLN A 1 228 ? 5.167 -18.337 -14.049 1.00 52.97 228 GLN A CA 1
ATOM 1771 C C . GLN A 1 228 ? 6.487 -18.990 -14.464 1.00 52.97 228 GLN A C 1
ATOM 1773 O O . GLN A 1 228 ? 6.966 -19.889 -13.770 1.00 52.97 228 GLN A O 1
ATOM 1778 N N . SER A 1 229 ? 7.094 -18.514 -15.555 1.00 51.53 229 SER A N 1
ATOM 1779 C CA . SER A 1 229 ? 8.465 -18.892 -15.898 1.00 51.53 229 SER A CA 1
ATOM 1780 C C . SER A 1 229 ? 9.377 -18.592 -14.699 1.00 51.53 229 SER A C 1
ATOM 1782 O O . SER A 1 229 ? 9.328 -17.473 -14.176 1.00 51.53 229 SER A O 1
ATOM 1784 N N . PRO A 1 230 ? 10.179 -19.559 -14.221 1.00 54.94 230 PRO A N 1
ATOM 1785 C CA . PRO A 1 230 ? 10.991 -19.370 -13.022 1.00 54.94 230 PRO A CA 1
ATOM 1786 C C . PRO A 1 230 ? 11.992 -18.218 -13.168 1.00 54.94 230 PRO A C 1
ATOM 1788 O O . PRO A 1 230 ? 12.526 -17.974 -14.250 1.00 54.94 230 PRO A O 1
ATOM 1791 N N . SER A 1 231 ? 12.260 -17.492 -12.076 1.00 64.81 231 SER A N 1
ATOM 1792 C CA . SER A 1 231 ? 13.259 -16.415 -12.089 1.00 64.81 231 SER A CA 1
ATOM 1793 C C . SER A 1 231 ? 14.659 -16.973 -12.372 1.00 64.81 231 SER A C 1
ATOM 1795 O O . SER A 1 231 ? 14.922 -18.137 -12.086 1.00 64.81 231 SER A O 1
ATOM 1797 N N . LEU A 1 232 ? 15.613 -16.157 -12.840 1.00 64.81 232 LEU A N 1
ATOM 1798 C CA . LEU A 1 232 ? 16.989 -16.630 -13.094 1.00 64.81 232 LEU A CA 1
ATOM 1799 C C . LEU A 1 232 ? 17.640 -17.260 -11.847 1.00 64.81 232 LEU A C 1
ATOM 1801 O O . LEU A 1 232 ? 18.417 -18.207 -11.947 1.00 64.81 232 LEU A O 1
ATOM 1805 N N . ARG A 1 233 ? 17.304 -16.757 -10.654 1.00 67.38 233 ARG A N 1
ATOM 1806 C CA . ARG A 1 233 ? 17.745 -17.344 -9.382 1.00 67.38 233 ARG A CA 1
ATOM 1807 C C . ARG A 1 233 ? 17.153 -18.736 -9.173 1.00 67.38 233 ARG A C 1
ATOM 1809 O O . ARG A 1 233 ? 17.864 -19.622 -8.702 1.00 67.38 233 ARG A O 1
ATOM 1816 N N . ASP A 1 234 ? 15.873 -18.905 -9.477 1.00 65.06 234 ASP A N 1
ATOM 1817 C CA . ASP A 1 234 ? 15.171 -20.175 -9.307 1.00 65.06 234 ASP A CA 1
ATOM 1818 C C . ASP A 1 234 ? 15.609 -21.181 -10.371 1.00 65.06 234 ASP A C 1
ATOM 1820 O O . ASP A 1 234 ? 15.889 -22.317 -10.011 1.00 65.06 234 ASP A O 1
ATOM 1824 N N . ILE A 1 235 ? 15.829 -20.740 -11.616 1.00 70.69 235 ILE A N 1
ATOM 1825 C CA . ILE A 1 235 ? 16.472 -21.529 -12.676 1.00 70.69 235 ILE A CA 1
ATOM 1826 C C . ILE A 1 235 ? 17.829 -22.035 -12.183 1.00 70.69 235 ILE A C 1
ATOM 1828 O O . ILE A 1 235 ? 18.030 -23.238 -12.125 1.00 70.69 235 ILE A O 1
ATOM 1832 N N . ARG A 1 236 ? 18.727 -21.157 -11.712 1.00 76.00 236 ARG A N 1
ATOM 1833 C CA . ARG A 1 236 ? 20.053 -21.574 -11.206 1.00 76.00 236 ARG A CA 1
ATOM 1834 C C . ARG A 1 236 ? 19.970 -22.551 -10.032 1.00 76.00 236 ARG A C 1
ATOM 1836 O O . ARG A 1 236 ? 20.784 -23.464 -9.924 1.00 76.00 236 ARG A O 1
ATOM 1843 N N . LYS A 1 237 ? 19.004 -22.364 -9.126 1.00 75.19 237 LYS A N 1
ATOM 1844 C CA . LYS A 1 237 ? 18.764 -23.312 -8.028 1.00 75.19 237 LYS A CA 1
ATOM 1845 C C . LYS A 1 237 ? 18.284 -24.661 -8.553 1.00 75.19 237 LYS A C 1
ATOM 1847 O O . LYS A 1 237 ? 18.775 -25.679 -8.088 1.00 75.19 237 LYS A O 1
ATOM 1852 N N . MET A 1 238 ? 17.346 -24.668 -9.493 1.00 70.62 238 MET A N 1
ATOM 1853 C CA . MET A 1 238 ? 16.805 -25.876 -10.114 1.00 70.62 238 MET A CA 1
ATOM 1854 C C . MET A 1 238 ? 17.884 -26.616 -10.912 1.00 70.62 238 MET A C 1
ATOM 1856 O O . MET A 1 238 ? 18.029 -27.826 -10.748 1.00 70.62 238 MET A O 1
ATOM 1860 N N . GLU A 1 239 ? 18.736 -25.894 -11.642 1.00 79.31 239 GLU A N 1
ATOM 1861 C CA . GLU A 1 239 ? 19.900 -26.444 -12.342 1.00 79.31 239 GLU A CA 1
ATOM 1862 C C . GLU A 1 239 ? 20.877 -27.136 -11.385 1.00 79.31 239 GLU A C 1
ATOM 1864 O O . GLU A 1 239 ? 21.401 -28.201 -11.711 1.00 79.31 239 GLU A O 1
ATOM 1869 N N . ALA A 1 240 ? 21.089 -26.595 -10.179 1.00 79.50 240 ALA A N 1
ATOM 1870 C CA . ALA A 1 240 ? 21.919 -27.241 -9.156 1.00 79.50 240 ALA A CA 1
ATOM 1871 C C . ALA A 1 240 ? 21.346 -28.594 -8.677 1.00 79.50 240 ALA A C 1
ATOM 1873 O O . ALA A 1 240 ? 22.092 -29.456 -8.202 1.00 79.50 240 ALA A O 1
ATOM 1874 N N . TYR A 1 241 ? 20.036 -28.800 -8.838 1.00 71.88 241 TYR A N 1
ATOM 1875 C CA . TYR A 1 241 ? 19.344 -30.073 -8.620 1.00 71.88 241 TYR A CA 1
ATOM 1876 C C . TYR A 1 241 ? 19.142 -30.881 -9.913 1.00 71.88 241 TYR A C 1
ATOM 1878 O O . TYR A 1 241 ? 18.394 -31.855 -9.906 1.00 71.88 241 TYR A O 1
ATOM 1886 N N . GLY A 1 242 ? 19.804 -30.504 -11.012 1.00 72.62 242 GLY A N 1
ATOM 1887 C CA . GLY A 1 242 ? 19.720 -31.196 -12.300 1.00 72.62 242 GLY A CA 1
ATOM 1888 C C . GLY A 1 242 ? 18.459 -30.899 -13.108 1.00 72.62 242 GLY A C 1
ATOM 1889 O O . GLY A 1 242 ? 18.267 -31.482 -14.170 1.00 72.62 242 GLY A O 1
ATOM 1890 N N . ILE A 1 243 ? 17.611 -29.988 -12.631 1.00 74.12 243 ILE A N 1
ATOM 1891 C CA . ILE A 1 243 ? 16.379 -29.584 -13.302 1.00 74.12 243 ILE A CA 1
ATOM 1892 C C . ILE A 1 243 ? 16.706 -28.375 -14.181 1.00 74.12 243 ILE A C 1
ATOM 1894 O O . ILE A 1 243 ? 16.732 -27.236 -13.710 1.00 74.12 243 ILE A O 1
ATOM 1898 N N . ARG A 1 244 ? 16.984 -28.619 -15.464 1.00 76.50 244 ARG A N 1
ATOM 1899 C CA . ARG A 1 244 ? 17.110 -27.547 -16.459 1.00 76.50 244 ARG A CA 1
ATOM 1900 C C . ARG A 1 244 ? 15.746 -27.190 -17.030 1.00 76.50 244 ARG A C 1
ATOM 1902 O O . ARG A 1 244 ? 14.925 -28.066 -17.296 1.00 76.50 244 ARG A O 1
ATOM 1909 N N . LEU A 1 245 ? 15.533 -25.894 -17.220 1.00 67.31 245 LEU A N 1
ATOM 1910 C CA . LEU A 1 245 ? 14.304 -25.340 -17.769 1.00 67.31 245 LEU A CA 1
ATOM 1911 C C . LEU A 1 245 ? 14.585 -24.699 -19.126 1.00 67.31 245 LEU A C 1
ATOM 1913 O O . LEU A 1 245 ? 15.600 -24.023 -19.292 1.00 67.31 245 LEU A O 1
ATOM 1917 N N . SER A 1 246 ? 13.678 -24.878 -20.084 1.00 67.31 246 SER A N 1
ATOM 1918 C CA . SER A 1 246 ? 13.702 -24.137 -21.348 1.00 67.31 246 SER A CA 1
ATOM 1919 C C . SER A 1 246 ? 13.383 -22.650 -21.133 1.00 67.31 246 SER A C 1
ATOM 1921 O O . SER A 1 246 ? 12.907 -22.246 -20.070 1.00 67.31 246 SER A O 1
ATOM 1923 N N . GLY A 1 247 ? 13.556 -21.827 -22.175 1.00 56.03 247 GLY A N 1
ATOM 1924 C CA . GLY A 1 247 ? 13.142 -20.415 -22.157 1.00 56.03 247 GLY A CA 1
ATOM 1925 C C . GLY A 1 247 ? 11.645 -20.195 -21.875 1.00 56.03 247 GLY A C 1
ATOM 1926 O O . GLY A 1 247 ? 11.254 -19.102 -21.475 1.00 56.03 247 GLY A O 1
ATOM 1927 N N . PHE A 1 248 ? 10.820 -21.239 -22.016 1.00 56.41 248 PHE A N 1
ATOM 1928 C CA . PHE A 1 248 ? 9.389 -21.236 -21.698 1.00 56.41 248 PHE A CA 1
ATOM 1929 C C . PHE A 1 248 ? 9.060 -21.906 -20.351 1.00 56.41 248 PHE A C 1
ATOM 1931 O O . PHE A 1 248 ? 7.891 -22.067 -20.022 1.00 56.41 248 PHE A O 1
ATOM 1938 N N . GLY A 1 249 ? 10.067 -22.301 -19.562 1.00 56.19 249 GLY A N 1
ATOM 1939 C CA . GLY A 1 249 ? 9.871 -22.917 -18.246 1.00 56.19 249 GLY A CA 1
ATOM 1940 C C . GLY A 1 249 ? 9.526 -24.411 -18.275 1.00 56.19 249 GLY A C 1
ATOM 1941 O O . GLY A 1 249 ? 9.093 -24.946 -17.259 1.00 56.19 249 GLY A O 1
ATOM 1942 N N . THR A 1 250 ? 9.713 -25.098 -19.405 1.00 66.50 250 THR A N 1
ATOM 1943 C CA . THR A 1 250 ? 9.486 -26.551 -19.505 1.00 66.50 250 THR A CA 1
ATOM 1944 C C . THR A 1 250 ? 10.706 -27.331 -19.019 1.00 66.50 250 THR A C 1
ATOM 1946 O O . THR A 1 250 ? 11.837 -26.956 -19.327 1.00 66.50 250 THR A O 1
ATOM 1949 N N . VAL A 1 251 ? 10.484 -28.416 -18.275 1.00 71.94 251 VAL A N 1
ATOM 1950 C CA . VAL A 1 251 ? 11.549 -29.308 -17.791 1.00 71.94 251 VAL A CA 1
ATOM 1951 C C . VAL A 1 251 ? 11.941 -30.290 -18.895 1.00 71.94 251 VAL A C 1
ATOM 1953 O O . VAL A 1 251 ? 11.071 -30.876 -19.534 1.00 71.94 251 VAL A O 1
ATOM 1956 N N . ASP A 1 252 ? 13.242 -30.496 -19.097 1.00 76.81 252 ASP A N 1
ATOM 1957 C CA . ASP A 1 252 ? 13.741 -31.625 -19.888 1.00 76.81 252 ASP A CA 1
ATOM 1958 C C . ASP A 1 252 ? 13.754 -32.891 -19.016 1.00 76.81 252 ASP A C 1
ATOM 1960 O O . ASP A 1 252 ? 14.654 -33.107 -18.195 1.00 76.81 252 ASP A O 1
ATOM 1964 N N . GLU A 1 253 ? 12.720 -33.717 -19.167 1.00 77.50 253 GLU A N 1
ATOM 1965 C CA . GLU A 1 253 ? 12.554 -34.948 -18.389 1.00 77.50 253 GLU A CA 1
ATOM 1966 C C . GLU A 1 253 ? 13.684 -35.959 -18.630 1.00 77.50 253 GLU A C 1
ATOM 1968 O O . GLU A 1 253 ? 14.098 -36.644 -17.693 1.00 77.50 253 GLU A O 1
ATOM 1973 N N . ASN A 1 254 ? 14.247 -36.019 -19.843 1.00 78.81 254 ASN A N 1
ATOM 1974 C CA . ASN A 1 254 ? 15.336 -36.943 -20.169 1.00 78.81 254 ASN A CA 1
ATOM 1975 C C . ASN A 1 254 ? 16.626 -36.544 -19.446 1.00 78.81 254 ASN A C 1
ATOM 1977 O O . ASN A 1 254 ? 17.336 -37.390 -18.890 1.00 78.81 254 ASN A O 1
ATOM 1981 N N . GLN A 1 255 ? 16.920 -35.245 -19.415 1.00 76.06 255 GLN A N 1
ATOM 1982 C CA . GLN A 1 255 ? 18.069 -34.716 -18.692 1.00 76.06 255 GLN A CA 1
ATOM 1983 C C . GLN A 1 255 ? 17.918 -34.886 -17.176 1.00 76.06 255 GLN A C 1
ATOM 1985 O O . GLN A 1 255 ? 18.879 -35.278 -16.506 1.00 76.06 255 GLN A O 1
ATOM 1990 N N . LEU A 1 256 ? 16.714 -34.658 -16.643 1.00 76.56 256 LEU A N 1
ATOM 1991 C CA . LEU A 1 256 ? 16.413 -34.891 -15.233 1.00 76.56 256 LEU A CA 1
ATOM 1992 C C . LEU A 1 256 ? 16.598 -36.369 -14.858 1.00 76.56 256 LEU A C 1
ATOM 1994 O O . LEU A 1 256 ? 17.254 -36.678 -13.862 1.00 76.56 256 LEU A O 1
ATOM 1998 N N . LEU A 1 257 ? 16.091 -37.287 -15.685 1.00 79.06 257 LEU A N 1
ATOM 1999 C CA . LEU A 1 257 ? 16.250 -38.728 -15.490 1.00 79.06 257 LEU A CA 1
ATOM 2000 C C . LEU A 1 257 ? 17.734 -39.135 -15.486 1.00 79.06 257 LEU A C 1
ATOM 2002 O O . LEU A 1 257 ? 18.175 -39.880 -14.608 1.00 79.06 257 LEU A O 1
ATOM 2006 N N . SER A 1 258 ? 18.522 -38.601 -16.425 1.00 79.62 258 SER A N 1
ATOM 2007 C CA . SER A 1 258 ? 19.973 -38.815 -16.500 1.00 79.62 258 SER A CA 1
ATOM 2008 C C . SER A 1 258 ? 20.694 -38.329 -15.235 1.00 79.62 258 SER A C 1
ATOM 2010 O O . SER A 1 258 ? 21.490 -39.060 -14.639 1.00 79.62 258 SER A O 1
ATOM 2012 N N . PHE A 1 259 ? 20.354 -37.134 -14.743 1.00 79.81 259 PHE A N 1
ATOM 2013 C CA . PHE A 1 259 ? 20.904 -36.598 -13.497 1.00 79.81 259 PHE A CA 1
ATOM 2014 C C . PHE A 1 259 ? 20.526 -37.440 -12.266 1.00 79.81 259 PHE A C 1
ATOM 2016 O O . PHE A 1 259 ? 21.359 -37.696 -11.396 1.00 79.81 259 PHE A O 1
ATOM 2023 N N . CYS A 1 260 ? 19.285 -37.920 -12.178 1.00 75.19 260 CYS A N 1
ATOM 2024 C CA . CYS A 1 260 ? 18.869 -38.804 -11.089 1.00 75.19 260 CYS A CA 1
ATOM 2025 C C . CYS A 1 260 ? 19.625 -40.140 -11.112 1.00 75.19 260 CYS A C 1
ATOM 2027 O O . CYS A 1 260 ? 19.979 -40.665 -10.054 1.00 75.19 260 CYS A O 1
ATOM 2029 N N . ASN A 1 261 ? 19.903 -40.679 -12.300 1.00 79.12 261 ASN A N 1
ATOM 2030 C CA . ASN A 1 261 ? 20.646 -41.926 -12.450 1.00 79.12 261 ASN A CA 1
ATOM 2031 C C . ASN A 1 261 ? 22.123 -41.775 -12.062 1.00 79.12 261 ASN A C 1
ATOM 2033 O O . ASN A 1 261 ? 22.644 -42.652 -11.379 1.00 79.12 261 ASN A O 1
ATOM 2037 N N . THR A 1 262 ? 22.770 -40.646 -12.373 1.00 75.94 262 THR A N 1
ATOM 2038 C CA . THR A 1 262 ? 24.163 -40.396 -11.941 1.00 75.94 262 THR A CA 1
ATOM 2039 C C . THR A 1 262 ? 24.303 -40.256 -10.423 1.00 75.94 262 THR A C 1
ATOM 2041 O O . THR A 1 262 ? 25.335 -40.609 -9.860 1.00 75.94 262 THR A O 1
ATOM 2044 N N . ARG A 1 263 ? 23.255 -39.814 -9.712 1.00 67.94 263 ARG A N 1
ATOM 2045 C CA . ARG A 1 263 ? 23.267 -39.751 -8.237 1.00 67.94 263 ARG A CA 1
ATOM 2046 C C . ARG A 1 263 ? 22.954 -41.073 -7.532 1.00 67.94 263 ARG A C 1
ATOM 2048 O O . ARG A 1 263 ? 23.253 -41.190 -6.344 1.00 67.94 263 ARG A O 1
ATOM 2055 N N . LYS A 1 264 ? 22.394 -42.074 -8.223 1.00 58.59 264 LYS A N 1
ATOM 2056 C CA . LYS A 1 264 ? 22.122 -43.404 -7.640 1.00 58.59 264 LYS A CA 1
ATOM 2057 C C . LYS A 1 264 ? 23.391 -44.214 -7.342 1.00 58.59 264 LYS A C 1
ATOM 2059 O O . LYS A 1 264 ? 23.303 -45.171 -6.573 1.00 58.59 264 LYS A O 1
ATOM 2064 N N . GLU A 1 265 ? 24.552 -43.830 -7.877 1.00 54.75 265 GLU A N 1
ATOM 2065 C CA . GLU A 1 265 ? 25.820 -44.532 -7.622 1.00 54.75 265 GLU A CA 1
ATOM 2066 C C . GLU A 1 265 ? 26.467 -44.209 -6.267 1.00 54.75 265 GLU A C 1
ATOM 2068 O O . GLU A 1 265 ? 27.301 -44.977 -5.793 1.00 54.75 265 GLU A O 1
ATOM 2073 N N . PHE A 1 266 ? 26.032 -43.165 -5.550 1.00 50.41 266 PHE A N 1
ATOM 2074 C CA . PHE A 1 266 ? 26.484 -42.928 -4.172 1.00 50.41 266 PHE A CA 1
ATOM 2075 C C . PHE A 1 266 ? 25.709 -43.786 -3.157 1.00 50.41 266 PHE A C 1
ATOM 2077 O O . PHE A 1 266 ? 25.114 -43.284 -2.203 1.00 50.41 266 PHE A O 1
ATOM 2084 N N . ARG A 1 267 ? 25.748 -45.113 -3.318 1.00 48.50 267 ARG A N 1
ATOM 2085 C CA . ARG A 1 267 ? 25.535 -46.018 -2.183 1.00 48.50 267 ARG A CA 1
ATOM 2086 C C . ARG A 1 267 ? 26.840 -46.068 -1.394 1.00 48.50 267 ARG A C 1
ATOM 2088 O O . ARG A 1 267 ? 27.761 -46.791 -1.755 1.00 48.50 267 ARG A O 1
ATOM 2095 N N . LYS A 1 268 ? 26.931 -45.308 -0.297 1.00 45.84 268 LYS A N 1
ATOM 2096 C CA . LYS A 1 268 ? 27.898 -45.634 0.760 1.00 45.84 268 LYS A CA 1
ATOM 2097 C C . LYS A 1 268 ? 27.523 -47.015 1.293 1.00 45.84 268 LYS A C 1
ATOM 2099 O O . LYS A 1 268 ? 26.578 -47.139 2.067 1.00 45.84 268 LYS A O 1
ATOM 2104 N N . PHE A 1 269 ? 28.238 -48.046 0.860 1.00 49.66 269 PHE A N 1
ATOM 2105 C CA . PHE A 1 269 ? 28.246 -49.314 1.570 1.00 49.66 269 PHE A CA 1
ATOM 2106 C C . PHE A 1 269 ? 28.949 -49.066 2.906 1.00 49.66 269 PHE A C 1
ATOM 2108 O O . PHE A 1 269 ?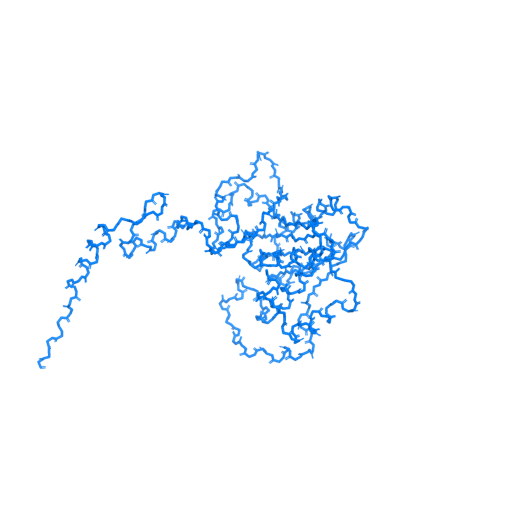 30.152 -48.822 2.948 1.00 49.66 269 PHE A O 1
ATOM 2115 N N . ILE A 1 270 ? 28.181 -49.050 3.994 1.00 43.81 270 ILE A N 1
ATOM 2116 C CA . ILE A 1 270 ? 28.742 -49.224 5.330 1.00 43.81 270 ILE A CA 1
ATOM 2117 C C . ILE A 1 270 ? 28.966 -50.728 5.460 1.00 43.81 270 ILE A C 1
ATOM 2119 O O . ILE A 1 270 ? 28.019 -51.479 5.688 1.00 43.81 270 ILE A O 1
ATOM 2123 N N . THR A 1 271 ? 30.198 -51.178 5.242 1.00 44.06 271 THR A N 1
ATOM 2124 C CA . THR A 1 271 ? 30.596 -52.531 5.626 1.00 44.06 271 THR A CA 1
ATOM 2125 C C . THR A 1 271 ? 30.651 -52.555 7.149 1.00 44.06 271 THR A C 1
ATOM 2127 O O . THR A 1 271 ? 31.517 -51.915 7.742 1.00 44.06 271 THR A O 1
ATOM 2130 N N . LEU A 1 272 ? 29.694 -53.228 7.785 1.00 43.41 272 LEU A N 1
ATOM 2131 C CA . LEU A 1 272 ? 29.812 -53.595 9.193 1.00 43.41 272 LEU A CA 1
ATOM 2132 C C . LEU A 1 272 ? 30.808 -54.759 9.265 1.00 43.41 272 LEU A C 1
ATOM 2134 O O . LEU A 1 272 ? 30.491 -55.857 8.809 1.00 43.41 272 LEU A O 1
ATOM 2138 N N . VAL A 1 273 ? 32.012 -54.476 9.767 1.00 42.47 273 VAL A N 1
ATOM 2139 C CA . VAL A 1 273 ? 32.972 -55.471 10.272 1.00 42.47 273 VAL A CA 1
ATOM 2140 C C . VAL A 1 273 ? 32.936 -55.402 11.787 1.00 42.47 273 VAL A C 1
ATOM 2142 O O . VAL A 1 273 ? 32.981 -54.260 12.301 1.00 42.47 273 VAL A O 1
#

Secondary structure (DSSP, 8-state):
-TTT----HHHHHHHHHHHTT-PPPSEEEEEE-TT---HHHHHHHHHHHHHHHHHTT--SS-EEEEEES-GGGHHHHHHHHTTT-EEE---TTS--STTGGGTTS---TTTHHHH-SS-HHHHHHHHHHHTT-SSEEEEEESS--S-HHHHHHHHHHHHHHHHHTTT----EEEEEEEHHHHHS-STT--STT-TTTT--S-SSSTT--EEEEE-PPPPTTTTSS--PPPPHHHHHHHHHTT--B-TTS-B-HHHHHHHHHHHTT--------

Sequence (273 aa):
MRILISPTEKVKQAVDFVLGGGLDPDITLHMRMLMNRSVRALQAALDCTRKVMQNAQLGSRPRLVLVSDTPSLVEDVKLNFDSFAEVVHFDYESYDGELSGQNGLHNLNFRTKDWGPAPRWVAFVDFFLASRARQAVISGAHRRVGTTYVQLIAALAAANSADNVGGNSSFSFFSSFQSTLISEGLSNQVGWGHIWNRFSGPLSCGNQTNQCAYTPLLPSAWWDGLWQSPSLRDIRKMEAYGIRLSGFGTVDENQLLSFCNTRKEFRKFITLV

Foldseek 3Di:
DVVVDDDDPQLVVLLCVLCVVPDAFQEEEEEEELQHQDPLLLVLSLVLVVVLCVVQVPDQETEYEYHYLHPVCQVVNCVSRVNGYHYGYRPLVPDPTPCVVVPPPDQPVVCCSRRNRDDPVSLSSSLVSLLSRQAEYEFTYPQATQDQSSLSSLVSNQVNNCVVDPRDRNYFYKYKDAQCCQQQPNCVHDDPRRQRNPIRHHNDDPPDGMDIDTGDRQPVPVVVPDDDQDRPVVQVVCVVLQFHADPVRDTPPVSNVVSVVVVVPPPPPPPDD

InterPro domains:
  IPR056712 Protein of unknown function DUF7810 [PF25102] (1-270)

Radius of gyration: 22.26 Å; chains: 1; bounding box: 59×75×48 Å

Organism: NCBI:txid75947

pLDDT: mean 80.07, std 16.2, range [40.94, 98.19]